Protein AF-A0A7S4PLW6-F1 (afdb_monomer_lite)

Organism: NCBI:txid180227

InterPro domains:
  IPR006615 Peptidase C19, ubiquitin-specific peptidase, DUSP domain [PS51283] (66-183)
  IPR029071 Ubiquitin-like domain superfamily [SSF54236] (251-305)
  IPR035927 DUSP-like superfamily [SSF143791] (90-172)

Sequence (313 aa):
NVNGTPLDGVACRHNRLAIHKDQRRLVPEDVWVHFQKTYGISTYFSHSDEICLKCKRDYDGERHKVNRKRQMRLSEKQRHKDNVYFIPRNKSTKTTFIMVGSGWLYRWRRYVDHPGASEPGMMDTDSLWCEHGALAHSPDPFHPIYKELRFSPDVGLIPEQDYLALMRQHGALKHKGVLKVTLKRHPDCHRFSTKQRYEYTLPAPICEGCMQIRQNQRHERLLNFENEPIYISRVKDYLASGMYYDAREVKYQCSNYCTIGELRLVILQYWGISPYSQQLHYRDSILPNDGDLTLRQCGIIANTRIEFQEVVG

Foldseek 3Di:
DPDDAPCVQQADPVRAGAPDPVSDDDDDPVVVVVSCVPVVDPDDDDPPGDHDPVNVCVVVVVVVVLVVLLVVLQVLCVPFVVQKDLADDDDQFWFKWWKFFVQLVVQSNCSSPDVPRDHSAATHPPVLADPVRAGLWDSHCVPVLCPVPPDGTRIMIGGPVSCVVVCVVRNHDAPP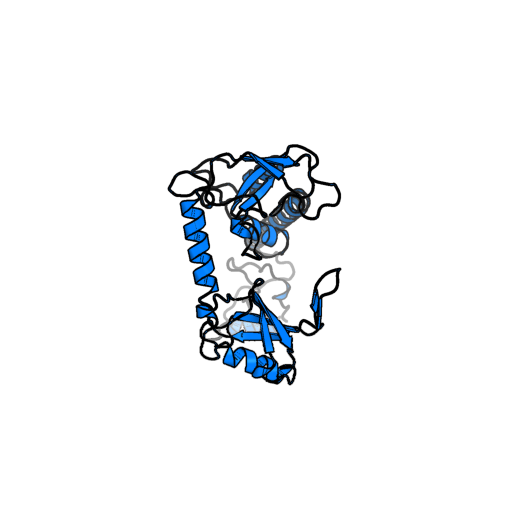HIWMKIWHFDPPQPPPDPDGDTDIDTPGHHDPVSSVVVSVVVLVVQLFFAWFWEKEWEFDDQDPVGTDTDPDIDTDTGGQQQWPLNVLVVCCVPPVAHLVQKFKDDPNDTFDSDRNDGNSNSSHGGPYYIYIYGHDD

Radius of gyration: 31.14 Å; chains: 1; bounding box: 81×54×78 Å

Structure (mmCIF, N/CA/C/O backbone):
data_AF-A0A7S4PLW6-F1
#
_entry.id   AF-A0A7S4PLW6-F1
#
loop_
_atom_site.group_PDB
_atom_site.id
_atom_site.type_symbol
_atom_site.label_atom_id
_atom_site.label_alt_id
_atom_site.label_comp_id
_atom_site.label_asym_id
_atom_site.label_entity_id
_atom_site.label_seq_id
_atom_site.pdbx_PDB_ins_code
_atom_site.Cartn_x
_atom_site.Cartn_y
_atom_site.Cartn_z
_atom_site.occupancy
_atom_site.B_iso_or_equiv
_atom_site.auth_seq_id
_atom_site.auth_comp_id
_atom_site.auth_asym_id
_atom_site.auth_atom_id
_atom_site.pdbx_PDB_model_num
ATOM 1 N N . ASN A 1 1 ? 35.897 -28.641 -13.438 1.00 31.05 1 ASN A N 1
ATOM 2 C CA . ASN A 1 1 ? 35.601 -27.929 -14.699 1.00 31.05 1 ASN A CA 1
ATOM 3 C C . ASN A 1 1 ? 35.873 -26.446 -14.539 1.00 31.05 1 ASN A C 1
ATOM 5 O O . ASN A 1 1 ? 34.956 -25.691 -14.253 1.00 31.05 1 ASN A O 1
ATOM 9 N N . VAL A 1 2 ? 37.135 -26.043 -14.677 1.00 42.50 2 VAL A N 1
ATOM 10 C CA . VAL A 1 2 ? 37.544 -24.632 -14.706 1.00 42.50 2 VAL A CA 1
ATOM 11 C C . VAL A 1 2 ? 38.351 -24.451 -15.986 1.00 42.50 2 VAL A C 1
ATOM 13 O O . VAL A 1 2 ? 39.571 -24.442 -15.956 1.00 42.50 2 VAL A O 1
ATOM 16 N N . ASN A 1 3 ? 37.664 -24.406 -17.125 1.00 47.88 3 ASN A N 1
ATOM 17 C CA . ASN A 1 3 ? 38.305 -24.133 -18.410 1.00 47.88 3 ASN A CA 1
ATOM 18 C C . ASN A 1 3 ? 37.855 -22.748 -18.857 1.00 47.88 3 ASN A C 1
ATOM 20 O O . ASN A 1 3 ? 36.973 -22.626 -19.703 1.00 47.88 3 ASN A O 1
ATOM 24 N N . GLY A 1 4 ? 38.412 -21.725 -18.211 1.00 63.94 4 GLY A N 1
ATOM 25 C CA . GLY A 1 4 ? 38.366 -20.371 -18.740 1.00 63.94 4 GLY A CA 1
ATOM 26 C C . GLY A 1 4 ? 39.581 -20.134 -19.633 1.00 63.94 4 GLY A C 1
ATOM 27 O O . GLY A 1 4 ? 40.679 -20.585 -19.300 1.00 63.94 4 GLY A O 1
ATOM 28 N N . THR A 1 5 ? 39.405 -19.478 -20.775 1.00 78.06 5 THR A N 1
ATOM 29 C CA . THR A 1 5 ? 40.531 -19.098 -21.640 1.00 78.06 5 THR A CA 1
ATOM 30 C C . THR A 1 5 ? 41.087 -17.730 -21.230 1.00 78.06 5 THR A C 1
ATOM 32 O O . THR A 1 5 ? 40.339 -16.896 -20.722 1.00 78.06 5 THR A O 1
ATOM 35 N N . PRO A 1 6 ? 42.368 -17.423 -21.504 1.00 77.12 6 PRO A N 1
ATOM 36 C CA . PRO A 1 6 ? 42.912 -16.065 -21.371 1.00 77.12 6 PRO A CA 1
ATOM 37 C C . PRO A 1 6 ? 42.140 -14.964 -22.123 1.00 77.12 6 PRO A C 1
ATOM 39 O O . PRO A 1 6 ? 42.349 -13.783 -21.856 1.00 77.12 6 PRO A O 1
ATOM 42 N N . LEU A 1 7 ? 41.263 -15.328 -23.070 1.00 81.00 7 LEU A N 1
ATOM 43 C CA . LEU A 1 7 ? 40.400 -14.391 -23.790 1.00 81.00 7 LEU A CA 1
ATOM 44 C C . LEU A 1 7 ? 39.033 -14.173 -23.128 1.00 81.00 7 LEU A C 1
ATOM 46 O O . LEU A 1 7 ? 38.276 -13.306 -23.580 1.00 81.00 7 LEU A O 1
ATOM 50 N N . ASP A 1 8 ? 38.711 -14.903 -22.063 1.00 81.50 8 ASP A N 1
ATOM 51 C CA . ASP A 1 8 ? 37.447 -14.762 -21.350 1.00 81.50 8 ASP A CA 1
ATOM 52 C C . ASP A 1 8 ? 37.367 -13.376 -20.699 1.00 81.50 8 ASP A C 1
ATOM 54 O O . ASP A 1 8 ? 38.247 -12.953 -19.954 1.00 81.50 8 ASP A O 1
ATOM 58 N N . GLY A 1 9 ? 36.319 -12.619 -21.032 1.00 78.38 9 GLY A N 1
ATOM 59 C CA . GLY A 1 9 ? 36.169 -11.217 -20.615 1.00 78.38 9 GLY A CA 1
ATOM 60 C C . GLY A 1 9 ? 36.978 -10.208 -21.448 1.00 78.38 9 GLY A C 1
ATOM 61 O O . GLY A 1 9 ? 36.680 -9.013 -21.414 1.00 78.38 9 GLY A O 1
ATOM 62 N N . VAL A 1 10 ? 37.937 -10.664 -22.265 1.00 87.56 10 VAL A N 1
ATOM 63 C CA . VAL A 1 10 ? 38.711 -9.819 -23.196 1.00 87.56 10 VAL A CA 1
ATOM 64 C C . VAL A 1 10 ? 38.046 -9.762 -24.571 1.00 87.56 10 VAL A C 1
ATOM 66 O O . VAL A 1 10 ? 37.883 -8.675 -25.131 1.00 87.56 10 VAL A O 1
ATOM 69 N N . ALA A 1 11 ? 37.617 -10.907 -25.104 1.00 88.88 11 ALA A N 1
ATOM 70 C CA . ALA A 1 11 ? 36.860 -11.004 -26.347 1.00 88.88 11 ALA A CA 1
ATOM 71 C C . ALA A 1 11 ? 35.356 -11.124 -26.065 1.00 88.88 11 ALA A C 1
ATOM 73 O O . ALA A 1 11 ? 34.918 -11.829 -25.158 1.00 88.88 11 ALA A O 1
ATOM 74 N N . CYS A 1 12 ? 34.530 -10.458 -26.869 1.00 89.19 12 CYS A N 1
ATOM 75 C CA . CYS A 1 12 ? 33.095 -10.732 -26.906 1.00 89.19 12 CYS A CA 1
ATOM 76 C C . CYS A 1 12 ? 32.787 -11.922 -27.831 1.00 89.19 12 CYS A C 1
ATOM 78 O O . CYS A 1 12 ? 33.604 -12.298 -28.668 1.00 89.19 12 CYS A O 1
ATOM 80 N N . ARG A 1 13 ? 31.543 -12.418 -27.793 1.00 89.12 13 ARG A N 1
ATOM 81 C CA . ARG A 1 13 ? 31.020 -13.479 -28.685 1.00 89.12 13 ARG A CA 1
ATOM 82 C C . ARG A 1 13 ? 31.144 -13.218 -30.197 1.00 89.12 13 ARG A C 1
ATOM 84 O O . ARG A 1 13 ? 30.834 -14.094 -30.991 1.00 89.12 13 ARG A O 1
ATOM 91 N N . HIS A 1 14 ? 31.519 -12.005 -30.606 1.00 89.12 14 HIS A N 1
ATOM 92 C CA . HIS A 1 14 ? 31.770 -11.643 -32.004 1.00 89.12 14 HIS A CA 1
ATOM 93 C C . HIS A 1 14 ? 33.266 -11.702 -32.373 1.00 89.12 14 HIS A C 1
ATOM 95 O O . HIS A 1 14 ? 33.640 -11.163 -33.411 1.00 89.12 14 HIS A O 1
ATOM 101 N N . ASN A 1 15 ? 34.122 -12.276 -31.513 1.00 87.62 15 ASN A N 1
ATOM 102 C CA . ASN A 1 15 ? 35.585 -12.326 -31.662 1.00 87.62 15 ASN A CA 1
ATOM 103 C C . ASN A 1 15 ? 36.228 -10.941 -31.837 1.00 87.62 15 ASN A C 1
ATOM 105 O O . ASN A 1 15 ? 37.193 -10.750 -32.569 1.00 87.62 15 ASN A O 1
ATOM 109 N N . ARG A 1 16 ? 35.653 -9.945 -31.164 1.00 90.12 16 ARG A N 1
ATOM 110 C CA . ARG A 1 16 ? 36.141 -8.563 -31.111 1.00 90.12 16 ARG A CA 1
ATOM 111 C C . ARG A 1 16 ? 36.374 -8.175 -29.662 1.00 90.12 16 ARG A C 1
ATOM 113 O O . ARG A 1 16 ? 35.761 -8.767 -28.772 1.00 90.12 16 ARG A O 1
ATOM 120 N N . LEU A 1 17 ? 37.177 -7.143 -29.443 1.00 91.12 17 LEU A N 1
ATOM 121 C CA . LEU A 1 17 ? 37.470 -6.622 -28.115 1.00 91.12 17 LEU A CA 1
ATOM 122 C C . LEU A 1 17 ? 36.164 -6.287 -27.366 1.00 91.12 17 LEU A C 1
ATOM 124 O O . LEU A 1 17 ? 35.277 -5.613 -27.906 1.00 91.12 17 LEU A O 1
ATOM 128 N N . ALA A 1 18 ? 36.012 -6.811 -26.148 1.00 90.19 18 ALA A N 1
ATOM 129 C CA . ALA A 1 18 ? 34.829 -6.628 -25.306 1.00 90.19 18 ALA A CA 1
ATOM 130 C C . ALA A 1 18 ? 34.619 -5.147 -24.939 1.00 90.19 18 ALA A C 1
ATOM 132 O O . ALA A 1 18 ? 35.445 -4.299 -25.252 1.00 90.19 18 ALA A O 1
ATOM 133 N N . ILE A 1 19 ? 33.508 -4.798 -24.280 1.00 89.12 19 ILE A N 1
ATOM 134 C CA . ILE A 1 19 ? 33.216 -3.406 -23.867 1.00 89.12 19 ILE A CA 1
ATOM 135 C C . ILE A 1 19 ? 33.785 -3.054 -22.483 1.00 89.12 19 ILE A C 1
ATOM 137 O O . ILE A 1 19 ? 34.131 -1.903 -22.236 1.00 89.12 19 ILE A O 1
ATOM 141 N N . HIS A 1 20 ? 33.973 -4.046 -21.611 1.00 85.44 20 HIS A N 1
ATOM 142 C CA . HIS A 1 20 ? 34.445 -3.876 -20.234 1.00 85.44 20 HIS A CA 1
ATOM 143 C C . HIS A 1 20 ? 35.970 -3.731 -20.219 1.00 85.44 20 HIS A C 1
ATOM 145 O O . HIS A 1 20 ? 36.688 -4.663 -20.571 1.00 85.44 20 HIS A O 1
ATOM 151 N N . LYS A 1 21 ? 36.485 -2.524 -19.950 1.00 83.62 21 LYS A N 1
ATOM 152 C CA . LYS A 1 21 ? 37.937 -2.238 -19.951 1.00 83.62 21 LYS A CA 1
ATOM 153 C C . LYS A 1 21 ? 38.616 -2.762 -18.682 1.00 83.62 21 LYS A C 1
ATOM 155 O O . LYS A 1 21 ? 39.768 -3.171 -18.718 1.00 83.62 21 LYS A O 1
ATOM 160 N N . ASP A 1 22 ? 37.875 -2.786 -17.585 1.00 82.44 22 ASP A N 1
ATOM 161 C CA . ASP A 1 22 ? 38.245 -3.277 -16.258 1.00 82.44 22 ASP A CA 1
ATOM 162 C C . ASP A 1 22 ? 38.564 -4.777 -16.217 1.00 82.44 22 ASP A C 1
ATOM 164 O O . ASP A 1 22 ? 39.321 -5.211 -15.350 1.00 82.44 22 ASP A O 1
ATOM 168 N N . GLN A 1 23 ? 38.070 -5.549 -17.186 1.00 81.44 23 GLN A N 1
ATOM 169 C CA . GLN A 1 23 ? 38.366 -6.978 -17.348 1.00 81.44 23 GLN A CA 1
ATOM 170 C C . GLN A 1 23 ? 39.595 -7.248 -18.229 1.00 81.44 23 GLN A C 1
ATOM 172 O O . GLN A 1 23 ? 39.991 -8.394 -18.403 1.00 81.44 23 GLN A O 1
ATOM 177 N N . ARG A 1 24 ? 40.226 -6.204 -18.782 1.00 85.44 24 ARG A N 1
ATOM 178 C CA . ARG A 1 24 ? 41.378 -6.338 -19.682 1.00 85.44 24 ARG A CA 1
ATOM 179 C C . ARG A 1 24 ? 42.665 -6.061 -18.926 1.00 85.44 24 ARG A C 1
ATOM 181 O O . ARG A 1 24 ? 42.745 -5.112 -18.140 1.00 85.44 24 ARG A O 1
ATOM 188 N N . ARG A 1 25 ? 43.684 -6.880 -19.159 1.00 84.50 25 ARG A N 1
ATOM 189 C CA . ARG A 1 25 ? 45.038 -6.671 -18.642 1.00 84.50 25 ARG A CA 1
ATOM 190 C C . ARG A 1 25 ? 46.010 -6.726 -19.807 1.00 84.50 25 ARG A C 1
ATOM 192 O O . ARG A 1 25 ? 45.845 -7.543 -20.706 1.00 84.50 25 ARG A O 1
ATOM 199 N N . LEU A 1 26 ? 46.987 -5.825 -19.789 1.00 86.50 26 LEU A N 1
ATOM 200 C CA . LEU A 1 26 ? 48.138 -5.942 -20.670 1.00 86.50 26 LEU A CA 1
ATOM 201 C C . LEU A 1 26 ? 49.010 -7.074 -20.143 1.00 86.50 26 LEU A C 1
ATOM 203 O O . LEU A 1 26 ? 49.197 -7.206 -18.933 1.00 86.50 26 LEU A O 1
ATOM 207 N N . VAL A 1 27 ? 49.504 -7.886 -21.062 1.00 86.50 27 VAL A N 1
ATOM 208 C CA . VAL A 1 27 ? 50.327 -9.049 -20.767 1.00 86.50 27 VAL A CA 1
ATOM 209 C C . VAL A 1 27 ? 51.615 -8.904 -21.580 1.00 86.50 27 VAL A C 1
ATOM 211 O O . VAL A 1 27 ? 51.526 -8.536 -22.753 1.00 86.50 27 VAL A O 1
ATOM 214 N N . PRO A 1 28 ? 52.795 -9.131 -20.979 1.00 89.38 28 PRO A N 1
ATOM 215 C CA . PRO A 1 28 ? 54.059 -9.180 -21.708 1.00 89.38 28 PRO A CA 1
ATOM 216 C C . PRO A 1 28 ? 54.044 -10.199 -22.862 1.00 89.38 28 PRO A C 1
ATOM 218 O O . PRO A 1 28 ? 53.310 -11.188 -22.823 1.00 89.38 28 PRO A O 1
ATOM 221 N N . GLU A 1 29 ? 54.842 -9.960 -23.901 1.00 88.12 29 GLU A N 1
ATOM 222 C CA . GLU A 1 29 ? 54.838 -10.770 -25.129 1.00 88.12 29 GLU A CA 1
ATOM 223 C C . GLU A 1 29 ? 55.241 -12.233 -24.888 1.00 88.12 29 GLU A C 1
ATOM 225 O O . GLU A 1 29 ? 54.604 -13.149 -25.401 1.00 88.12 29 GLU A O 1
ATOM 230 N N . ASP A 1 30 ? 56.247 -12.467 -24.049 1.00 91.50 30 ASP A N 1
ATOM 231 C CA . ASP A 1 30 ? 56.695 -13.795 -23.625 1.00 91.50 30 ASP A CA 1
ATOM 232 C C . ASP A 1 30 ? 55.576 -14.591 -22.932 1.00 91.50 30 ASP A C 1
ATOM 234 O O . ASP A 1 30 ? 55.364 -15.776 -23.217 1.00 91.50 30 ASP A O 1
ATOM 238 N N . VAL A 1 31 ? 54.794 -13.920 -22.084 1.00 89.12 31 VAL A N 1
ATOM 239 C CA . VAL A 1 31 ? 53.621 -14.504 -21.422 1.00 89.12 31 VAL A CA 1
ATOM 240 C C . VAL A 1 31 ? 52.496 -14.772 -22.431 1.00 89.12 31 VAL A C 1
ATOM 242 O O . VAL A 1 31 ? 51.828 -15.806 -22.352 1.00 89.12 31 VAL A O 1
ATOM 245 N N . TRP A 1 32 ? 52.305 -13.899 -23.423 1.00 88.25 32 TRP A N 1
ATOM 246 C CA . TRP A 1 32 ? 51.325 -14.120 -24.489 1.00 88.25 32 TRP A CA 1
ATOM 247 C C . TRP A 1 32 ? 51.675 -15.338 -25.355 1.00 88.25 32 TRP A C 1
ATOM 249 O O . TRP A 1 32 ? 50.817 -16.194 -25.575 1.00 88.25 32 TRP A O 1
ATOM 259 N N . VAL A 1 33 ? 52.940 -15.490 -25.764 1.00 89.50 33 VAL A N 1
ATOM 260 C CA . VAL A 1 33 ? 53.421 -16.666 -26.515 1.00 89.50 33 VAL A CA 1
ATOM 261 C C . VAL A 1 33 ? 53.177 -17.960 -25.732 1.00 89.50 33 VAL A C 1
ATOM 263 O O . VAL A 1 33 ? 52.806 -18.982 -26.318 1.00 89.50 33 VAL A O 1
ATOM 266 N N . HIS A 1 34 ? 53.340 -17.931 -24.406 1.00 89.69 34 HIS A N 1
ATOM 267 C CA . HIS A 1 34 ? 52.987 -19.064 -23.555 1.00 89.69 34 HIS A CA 1
ATOM 268 C C . HIS A 1 34 ? 51.482 -19.383 -23.622 1.00 89.69 34 HIS A C 1
ATOM 270 O O . HIS A 1 34 ? 51.115 -20.539 -23.827 1.00 89.69 34 HIS A O 1
ATOM 276 N N . PHE A 1 35 ? 50.598 -18.381 -23.536 1.00 88.06 35 PHE A N 1
ATOM 277 C CA . PHE A 1 35 ? 49.149 -18.593 -23.659 1.00 88.06 35 PHE A CA 1
ATOM 278 C C . PHE A 1 35 ? 48.729 -19.163 -25.014 1.00 88.06 35 PHE A C 1
ATOM 280 O O . PHE A 1 35 ? 47.875 -20.050 -25.058 1.00 88.06 35 PHE A O 1
ATOM 287 N N . GLN A 1 36 ? 49.343 -18.714 -26.109 1.00 87.75 36 GLN A N 1
ATOM 288 C CA . GLN A 1 36 ? 49.051 -19.246 -27.442 1.00 87.75 36 GLN A CA 1
ATOM 289 C C . GLN A 1 36 ? 49.372 -20.743 -27.537 1.00 87.75 36 GLN A C 1
ATOM 291 O O . GLN A 1 36 ? 48.563 -21.508 -28.060 1.00 87.75 36 GLN A O 1
ATOM 296 N N . LYS A 1 37 ? 50.513 -21.175 -26.982 1.00 88.88 37 LYS A N 1
ATOM 297 C CA . LYS A 1 37 ? 50.931 -22.588 -26.966 1.00 88.88 37 LYS A CA 1
ATOM 298 C C . LYS A 1 37 ? 50.061 -23.449 -26.050 1.00 88.88 37 LYS A C 1
ATOM 300 O O . LYS A 1 37 ? 49.699 -24.557 -26.429 1.00 88.88 37 LYS A O 1
ATOM 305 N N . THR A 1 38 ? 49.721 -22.941 -24.867 1.00 89.31 38 THR A N 1
ATOM 306 C CA . THR A 1 38 ? 48.990 -23.697 -23.837 1.00 89.31 38 THR A CA 1
ATOM 307 C C . THR A 1 38 ? 47.494 -23.820 -24.144 1.00 89.31 38 THR A C 1
ATOM 309 O O . THR A 1 38 ? 46.906 -24.868 -23.894 1.00 89.31 38 THR A O 1
ATOM 312 N N . TYR A 1 39 ? 46.873 -22.773 -24.699 1.00 86.06 39 TYR A N 1
ATOM 313 C CA . TYR A 1 39 ? 45.420 -22.706 -24.916 1.00 86.06 39 TYR A CA 1
ATOM 314 C C . TYR A 1 39 ? 45.007 -22.724 -26.397 1.00 86.06 39 TYR A C 1
ATOM 316 O O . TYR A 1 39 ? 43.818 -22.636 -26.694 1.00 86.06 39 TYR A O 1
ATOM 324 N N . GLY A 1 40 ? 45.959 -22.812 -27.335 1.00 84.75 40 GLY A N 1
ATOM 325 C CA . GLY A 1 40 ? 45.672 -22.842 -28.775 1.00 84.75 40 GLY A CA 1
ATOM 326 C C . GLY A 1 40 ? 45.048 -21.548 -29.312 1.00 84.75 40 GLY A C 1
ATOM 327 O O . GLY A 1 40 ? 44.244 -21.583 -30.242 1.00 84.75 40 GLY A O 1
ATOM 328 N N . ILE A 1 41 ? 45.370 -20.400 -28.708 1.00 81.44 41 ILE A N 1
ATOM 329 C CA . ILE A 1 41 ? 44.767 -19.104 -29.045 1.00 81.44 41 ILE A CA 1
ATOM 330 C C . ILE A 1 41 ? 45.530 -18.439 -30.196 1.00 81.44 41 ILE A C 1
ATOM 332 O O . ILE A 1 41 ? 46.720 -18.157 -30.083 1.00 81.44 41 ILE A O 1
ATOM 336 N N . SER A 1 42 ? 44.831 -18.104 -31.281 1.00 77.31 42 SER A N 1
ATOM 337 C CA . SER A 1 42 ? 45.392 -17.343 -32.411 1.00 77.31 42 SER A CA 1
ATOM 338 C C . SER A 1 42 ? 45.060 -15.846 -32.375 1.00 77.31 42 SER A C 1
ATOM 340 O O . SER A 1 42 ? 45.693 -15.053 -33.065 1.00 77.31 42 SER A O 1
ATOM 342 N N . THR A 1 43 ? 44.054 -15.451 -31.595 1.00 81.62 43 THR A N 1
ATOM 343 C CA . THR A 1 43 ? 43.525 -14.081 -31.573 1.00 81.62 43 THR A CA 1
ATOM 344 C C . THR A 1 43 ? 44.227 -13.253 -30.511 1.00 81.62 43 THR A C 1
ATOM 346 O O . THR A 1 43 ? 44.119 -13.571 -29.331 1.00 81.62 43 THR A O 1
ATOM 349 N N . TYR A 1 44 ? 44.877 -12.164 -30.913 1.00 84.50 44 TYR A N 1
ATOM 350 C CA . TYR A 1 44 ? 45.432 -11.155 -30.012 1.00 84.50 44 TYR A CA 1
ATOM 351 C C . TYR A 1 44 ? 44.750 -9.809 -30.250 1.00 84.50 44 TYR A C 1
ATOM 353 O O . TYR A 1 44 ? 44.192 -9.578 -31.324 1.00 84.50 44 TYR A O 1
ATOM 361 N N . PHE A 1 45 ? 44.790 -8.935 -29.244 1.00 86.25 45 PHE A N 1
ATOM 362 C CA . PHE A 1 45 ? 44.290 -7.571 -29.371 1.00 86.25 45 PHE A CA 1
ATOM 363 C C . PHE A 1 45 ? 45.392 -6.563 -29.067 1.00 86.25 45 PHE A C 1
ATOM 365 O O . PHE A 1 45 ? 46.060 -6.654 -28.036 1.00 86.25 45 PHE A O 1
ATOM 372 N N . SER A 1 46 ? 45.566 -5.594 -29.956 1.00 83.19 46 SER A N 1
ATOM 373 C CA . SER A 1 46 ? 46.464 -4.462 -29.752 1.00 83.19 46 SER A CA 1
ATOM 374 C C . SER A 1 46 ? 45.810 -3.387 -28.875 1.00 83.19 46 SER A C 1
ATOM 376 O O . SER A 1 46 ? 44.588 -3.333 -28.725 1.00 83.19 46 SER A O 1
ATOM 378 N N . HIS A 1 47 ? 46.610 -2.468 -28.324 1.00 76.00 47 HIS A N 1
ATOM 379 C CA . HIS A 1 47 ? 46.071 -1.297 -27.619 1.00 76.00 47 HIS A CA 1
ATOM 380 C C . HIS A 1 47 ? 45.223 -0.393 -28.537 1.00 76.00 47 HIS A C 1
ATOM 382 O O . HIS A 1 47 ? 44.321 0.297 -28.062 1.00 76.00 47 HIS A O 1
ATOM 388 N N . SER A 1 48 ? 45.508 -0.383 -29.842 1.00 81.62 48 SER A N 1
ATOM 389 C CA . SER A 1 48 ? 44.773 0.399 -30.842 1.00 81.62 48 SER A CA 1
ATOM 390 C C . SER A 1 48 ? 43.481 -0.266 -31.319 1.00 81.62 48 SER A C 1
ATOM 392 O O . SER A 1 48 ? 42.722 0.365 -32.052 1.00 81.62 48 SER A O 1
ATOM 394 N N . ASP A 1 49 ? 43.211 -1.511 -30.923 1.00 87.19 49 ASP A N 1
ATOM 395 C CA . ASP A 1 49 ? 42.028 -2.216 -31.400 1.00 87.19 49 ASP A CA 1
ATOM 396 C C . ASP A 1 49 ? 40.749 -1.606 -30.834 1.00 87.19 49 ASP A C 1
ATOM 398 O O . ASP A 1 49 ? 40.581 -1.398 -29.627 1.00 87.19 49 ASP A O 1
ATOM 402 N N . GLU A 1 50 ? 39.796 -1.359 -31.725 1.00 89.50 50 GLU A N 1
ATOM 403 C CA . GLU A 1 50 ? 38.505 -0.826 -31.333 1.00 89.50 50 GLU A CA 1
ATOM 404 C C . GLU A 1 50 ? 37.646 -1.879 -30.625 1.00 89.50 50 GLU A C 1
ATOM 406 O O . GLU A 1 50 ? 37.623 -3.069 -30.958 1.00 89.50 50 GLU A O 1
ATOM 411 N N . ILE A 1 51 ? 36.858 -1.410 -29.655 1.00 92.38 51 ILE A N 1
ATOM 412 C CA . ILE A 1 51 ? 35.815 -2.224 -29.031 1.00 92.38 51 ILE A CA 1
ATOM 413 C C . ILE A 1 51 ? 34.762 -2.635 -30.061 1.00 92.38 51 ILE A C 1
ATOM 415 O O . ILE A 1 51 ? 34.447 -1.901 -30.996 1.00 92.38 51 ILE A O 1
ATOM 419 N N . CYS A 1 52 ? 34.154 -3.800 -29.855 1.00 93.44 52 CYS A N 1
ATOM 420 C CA . CYS A 1 52 ? 33.107 -4.304 -30.733 1.00 93.44 52 CYS A CA 1
ATOM 421 C C . CYS A 1 52 ? 31.964 -3.285 -30.905 1.00 93.44 52 CYS A C 1
ATOM 423 O O . CYS A 1 52 ? 31.174 -3.068 -29.984 1.00 93.44 52 CYS A O 1
ATOM 425 N N . LEU A 1 53 ? 31.812 -2.723 -32.110 1.00 93.88 53 LEU A N 1
ATOM 426 C CA . LEU A 1 53 ? 30.775 -1.727 -32.411 1.00 93.88 53 LEU A CA 1
ATOM 427 C C . LEU A 1 53 ? 29.350 -2.254 -32.189 1.00 93.88 53 LEU A C 1
ATOM 429 O O . LEU A 1 53 ? 28.463 -1.495 -31.805 1.00 93.88 53 LEU A O 1
ATOM 433 N N . LYS A 1 54 ? 29.110 -3.555 -32.404 1.00 93.12 54 LYS A N 1
ATOM 434 C CA . LYS A 1 54 ? 27.801 -4.172 -32.143 1.00 93.12 54 LYS A CA 1
ATOM 435 C C . LYS A 1 54 ? 27.492 -4.197 -30.645 1.00 93.12 54 LYS A C 1
ATOM 437 O O . LYS A 1 54 ? 26.475 -3.653 -30.239 1.00 93.12 54 LYS A O 1
ATOM 442 N N . CYS A 1 55 ? 28.408 -4.718 -29.827 1.00 92.12 55 CYS A N 1
ATOM 443 C CA . CYS A 1 55 ? 28.244 -4.722 -28.371 1.00 92.12 55 CYS A CA 1
ATOM 444 C C . CYS A 1 55 ? 28.175 -3.306 -27.787 1.00 92.12 55 CYS A C 1
ATOM 446 O O . CYS A 1 55 ? 27.406 -3.076 -26.861 1.00 92.12 55 CYS A O 1
ATOM 448 N N . LYS A 1 56 ? 28.939 -2.356 -28.341 1.00 93.31 56 LYS A N 1
ATOM 449 C CA . LYS A 1 56 ? 28.876 -0.943 -27.958 1.00 93.31 56 LYS A CA 1
ATOM 450 C C . LYS A 1 56 ? 27.485 -0.360 -28.219 1.00 93.31 56 LYS A C 1
ATOM 452 O O . LYS A 1 56 ? 26.893 0.197 -27.306 1.00 93.31 56 LYS A O 1
ATOM 457 N N . ARG A 1 57 ? 26.936 -0.544 -29.427 1.00 93.31 57 ARG A N 1
ATOM 458 C CA . ARG A 1 57 ? 25.579 -0.082 -29.769 1.00 93.31 57 ARG A CA 1
ATOM 459 C C . ARG A 1 57 ? 24.507 -0.714 -28.885 1.00 93.31 57 ARG A C 1
ATOM 461 O O . ARG A 1 57 ? 23.618 0.001 -28.437 1.00 93.31 57 ARG A O 1
ATOM 468 N N . ASP A 1 58 ? 24.603 -2.014 -28.615 1.00 91.62 58 ASP A N 1
ATOM 469 C CA . ASP A 1 58 ? 23.654 -2.714 -27.742 1.00 91.62 58 ASP A CA 1
ATOM 470 C C . ASP A 1 58 ? 23.715 -2.158 -26.306 1.00 91.62 58 ASP A C 1
ATOM 472 O O . ASP A 1 58 ? 22.684 -1.831 -25.715 1.00 91.62 58 ASP A O 1
ATOM 476 N N . TYR A 1 59 ? 24.927 -1.980 -25.770 1.00 90.94 59 TYR A N 1
ATOM 477 C CA . TYR A 1 59 ? 25.161 -1.411 -24.442 1.00 90.94 59 TYR A CA 1
ATOM 478 C C . TYR A 1 59 ? 24.668 0.033 -24.330 1.00 90.94 59 TYR A C 1
ATOM 480 O O . TYR A 1 59 ? 23.947 0.371 -23.390 1.00 90.94 59 TYR A O 1
ATOM 488 N N . ASP A 1 60 ? 25.014 0.881 -25.299 1.00 91.75 60 ASP A N 1
ATOM 489 C CA . ASP A 1 60 ? 24.560 2.268 -25.346 1.00 91.75 60 ASP A CA 1
ATOM 490 C C . ASP A 1 60 ? 23.033 2.322 -25.488 1.00 91.75 60 ASP A C 1
ATOM 492 O O . ASP A 1 60 ? 22.376 3.082 -24.778 1.00 91.75 60 ASP A O 1
ATOM 496 N N . GLY A 1 61 ? 22.442 1.464 -26.324 1.00 91.00 61 GLY A N 1
ATOM 497 C CA . GLY A 1 61 ? 20.995 1.332 -26.483 1.00 91.00 61 GLY A CA 1
ATOM 498 C C . GLY A 1 61 ? 20.280 0.987 -25.174 1.00 91.00 61 GLY A C 1
ATOM 499 O O . GLY A 1 61 ? 19.301 1.650 -24.816 1.00 91.00 61 GLY A O 1
ATOM 500 N N . GLU A 1 62 ? 20.778 0.007 -24.418 1.00 90.06 62 GLU A N 1
ATOM 501 C CA . GLU A 1 62 ? 20.239 -0.320 -23.092 1.00 90.06 62 GLU A CA 1
ATOM 502 C C . GLU A 1 62 ? 20.456 0.809 -22.083 1.00 90.06 62 GLU A C 1
ATOM 504 O O . GLU A 1 62 ? 19.523 1.214 -21.384 1.00 90.06 62 GLU A O 1
ATOM 509 N N . ARG A 1 63 ? 21.644 1.418 -22.062 1.00 89.50 63 ARG A N 1
ATOM 510 C CA . ARG A 1 63 ? 21.934 2.572 -21.204 1.00 89.50 63 ARG A CA 1
ATOM 511 C C . ARG A 1 63 ? 20.993 3.744 -21.493 1.00 89.50 63 ARG A C 1
ATOM 513 O O . ARG A 1 63 ? 20.491 4.376 -20.560 1.00 89.50 63 ARG A O 1
ATOM 520 N N . HIS A 1 64 ? 20.700 4.019 -22.762 1.00 90.12 64 HIS A N 1
ATOM 521 C CA . HIS A 1 64 ? 19.736 5.036 -23.175 1.00 90.12 64 HIS A CA 1
ATOM 522 C C . HIS A 1 64 ? 18.315 4.696 -22.716 1.00 90.12 64 HIS A C 1
ATOM 524 O O . HIS A 1 64 ? 17.622 5.579 -22.207 1.00 90.12 64 HIS A O 1
ATOM 530 N N . LYS A 1 65 ? 17.877 3.434 -22.824 1.00 87.56 65 LYS A N 1
ATOM 531 C CA . LYS A 1 65 ? 16.573 2.996 -22.294 1.00 87.56 65 LYS A CA 1
ATOM 532 C C . LYS A 1 65 ? 16.491 3.187 -20.778 1.00 87.56 65 LYS A C 1
ATOM 534 O O . LYS A 1 65 ? 15.507 3.751 -20.298 1.00 87.56 65 LYS A O 1
ATOM 539 N N . VAL A 1 66 ? 17.520 2.780 -20.032 1.00 87.06 66 VAL A N 1
ATOM 540 C CA . VAL A 1 66 ? 17.592 2.938 -18.568 1.00 87.06 66 VAL A CA 1
ATOM 541 C C . VAL A 1 66 ? 17.544 4.414 -18.170 1.00 87.06 66 VAL A C 1
ATOM 543 O O . VAL A 1 66 ? 16.752 4.795 -17.304 1.00 87.06 66 VAL A O 1
ATOM 546 N N . ASN A 1 67 ? 18.326 5.264 -18.839 1.00 87.75 67 ASN A N 1
ATOM 547 C CA . ASN A 1 67 ? 18.330 6.706 -18.595 1.00 87.75 67 ASN A CA 1
ATOM 548 C C . ASN A 1 67 ? 16.977 7.348 -18.918 1.00 87.75 67 ASN A C 1
ATOM 550 O O . ASN A 1 67 ? 16.471 8.129 -18.113 1.00 87.75 67 ASN A O 1
ATOM 554 N N . ARG A 1 68 ? 16.349 6.977 -20.040 1.00 87.94 68 ARG A N 1
ATOM 555 C CA . ARG A 1 68 ? 15.010 7.458 -20.407 1.00 87.94 68 ARG A CA 1
ATOM 556 C C . ARG A 1 68 ? 13.974 7.061 -19.355 1.00 87.94 68 ARG A C 1
ATOM 558 O O . ARG A 1 68 ? 13.221 7.913 -18.896 1.00 87.94 68 ARG A O 1
ATOM 565 N N . LYS A 1 69 ? 13.972 5.800 -18.903 1.00 85.50 69 LYS A N 1
ATOM 566 C CA . LYS A 1 69 ? 13.094 5.338 -17.810 1.00 85.50 69 LYS A CA 1
ATOM 567 C C . LYS A 1 69 ? 13.329 6.121 -16.519 1.00 85.50 69 LYS A C 1
ATOM 569 O O . LYS A 1 69 ? 12.374 6.505 -15.853 1.00 85.50 69 LYS A O 1
ATOM 574 N N . ARG A 1 70 ? 14.588 6.401 -16.174 1.00 87.19 70 ARG A N 1
ATOM 575 C CA . ARG A 1 70 ? 14.933 7.224 -15.007 1.00 87.19 70 ARG A CA 1
ATOM 576 C C . ARG A 1 70 ? 14.379 8.646 -15.128 1.00 87.19 70 ARG A C 1
ATOM 578 O O . ARG A 1 70 ? 13.799 9.137 -14.166 1.00 87.19 70 ARG A O 1
ATOM 585 N N . GLN A 1 71 ? 14.535 9.290 -16.283 1.00 88.38 71 GLN A N 1
ATOM 586 C CA . GLN A 1 71 ? 14.002 10.635 -16.523 1.00 88.38 71 GLN A CA 1
ATOM 587 C C . GLN A 1 71 ? 12.472 10.664 -16.445 1.00 88.38 71 GLN A C 1
ATOM 589 O O . GLN A 1 71 ? 11.921 11.542 -15.784 1.00 88.38 71 GLN A O 1
ATOM 594 N N . MET A 1 72 ? 11.790 9.676 -17.036 1.00 86.62 72 MET A N 1
ATOM 595 C CA . MET A 1 72 ? 10.330 9.551 -16.950 1.00 86.62 72 MET A CA 1
ATOM 596 C C . MET A 1 72 ? 9.859 9.428 -15.496 1.00 86.62 72 MET A C 1
ATOM 598 O O . MET A 1 72 ? 9.002 10.201 -15.076 1.00 86.62 72 MET A O 1
ATOM 602 N N . ARG A 1 73 ? 10.493 8.563 -14.689 1.00 87.75 73 ARG A N 1
ATOM 603 C CA . ARG A 1 73 ? 10.189 8.438 -13.251 1.00 87.75 73 ARG A CA 1
ATOM 604 C C . ARG A 1 73 ? 10.323 9.748 -12.489 1.00 87.75 73 ARG A C 1
ATOM 606 O O . ARG A 1 73 ? 9.453 10.085 -11.692 1.00 87.75 73 ARG A O 1
ATOM 613 N N . LEU A 1 74 ? 11.421 10.471 -12.707 1.00 87.62 74 LEU A N 1
ATOM 614 C CA . LEU A 1 74 ? 11.668 11.745 -12.031 1.00 87.62 74 LEU A CA 1
ATOM 615 C C . LEU A 1 74 ? 10.632 12.799 -12.435 1.00 87.62 74 LEU A C 1
ATOM 617 O O . LEU A 1 74 ? 10.131 13.521 -11.578 1.00 87.62 74 LEU A O 1
ATOM 621 N N . SER A 1 75 ? 10.269 12.843 -13.718 1.00 88.38 75 SER A N 1
ATOM 622 C CA . SER A 1 75 ? 9.216 13.725 -14.222 1.00 88.38 75 SER A CA 1
ATOM 623 C C . SER A 1 75 ? 7.852 13.398 -13.603 1.00 88.38 75 SER A C 1
ATOM 625 O O . SER A 1 75 ? 7.166 14.302 -13.127 1.00 88.38 75 SER A O 1
ATOM 627 N N . GLU A 1 76 ? 7.481 12.116 -13.529 1.00 89.38 76 GLU A N 1
ATOM 628 C CA . GLU A 1 76 ? 6.241 11.669 -12.880 1.00 89.38 76 GLU A CA 1
ATOM 629 C C . GLU A 1 76 ? 6.212 12.016 -11.391 1.00 89.38 76 GLU A C 1
ATOM 631 O O . GLU A 1 76 ? 5.216 12.557 -10.904 1.00 89.38 76 GLU A O 1
ATOM 636 N N . LYS A 1 77 ? 7.317 11.761 -10.680 1.00 87.75 77 LYS A N 1
ATOM 637 C CA . LYS A 1 77 ? 7.470 12.118 -9.267 1.00 87.75 77 LYS A CA 1
ATOM 638 C C . LYS A 1 77 ? 7.229 13.607 -9.048 1.00 87.75 77 LYS A C 1
ATOM 640 O O . LYS A 1 77 ? 6.436 13.966 -8.186 1.00 87.75 77 LYS A O 1
ATOM 645 N N . GLN A 1 78 ? 7.887 14.450 -9.841 1.00 86.94 78 GLN A N 1
ATOM 646 C CA . GLN A 1 78 ? 7.813 15.899 -9.694 1.00 86.94 78 GLN A CA 1
ATOM 647 C C . GLN A 1 78 ? 6.423 16.452 -10.024 1.00 86.94 78 GLN A C 1
ATOM 649 O O . GLN A 1 78 ? 5.981 17.411 -9.401 1.00 86.94 78 GLN A O 1
ATOM 654 N N . ARG A 1 79 ? 5.736 15.870 -11.014 1.00 85.38 79 ARG A N 1
ATOM 655 C CA . ARG A 1 79 ? 4.473 16.415 -11.527 1.00 85.38 79 ARG A CA 1
ATOM 656 C C . ARG A 1 79 ? 3.238 15.902 -10.790 1.00 85.38 79 ARG A C 1
ATOM 658 O O . ARG A 1 79 ? 2.277 16.648 -10.642 1.00 85.38 79 ARG A O 1
ATOM 665 N N . HIS A 1 80 ? 3.239 14.639 -10.365 1.00 86.31 80 HIS A N 1
ATOM 666 C CA . HIS A 1 80 ? 2.011 13.958 -9.941 1.00 86.31 80 HIS A CA 1
ATOM 667 C C . HIS A 1 80 ? 2.008 13.514 -8.480 1.00 86.31 80 HIS A C 1
ATOM 669 O O . HIS A 1 80 ? 0.932 13.334 -7.914 1.00 86.31 80 HIS A O 1
ATOM 675 N N . LYS A 1 81 ? 3.171 13.311 -7.845 1.00 81.19 81 LYS A N 1
ATOM 676 C CA . LYS A 1 81 ? 3.239 12.650 -6.528 1.00 81.19 81 LYS A CA 1
ATOM 677 C C . LYS A 1 81 ? 2.416 13.366 -5.456 1.00 81.19 81 LYS A C 1
ATOM 679 O O . LYS A 1 81 ? 1.709 12.703 -4.698 1.00 81.19 81 LYS A O 1
ATOM 684 N N . ASP A 1 82 ? 2.462 14.693 -5.439 1.00 80.69 82 ASP A N 1
ATOM 685 C CA . ASP A 1 82 ? 1.750 15.513 -4.452 1.00 80.69 82 ASP A CA 1
ATOM 686 C C . ASP A 1 82 ? 0.249 15.648 -4.740 1.00 80.69 82 ASP A C 1
ATOM 688 O O . ASP A 1 82 ? -0.519 16.069 -3.872 1.00 80.69 82 ASP A O 1
ATOM 692 N N . ASN A 1 83 ? -0.170 15.248 -5.943 1.00 77.94 83 ASN A N 1
ATOM 693 C CA . ASN A 1 83 ? -1.543 15.316 -6.426 1.00 77.94 83 ASN A CA 1
ATOM 694 C C . ASN A 1 83 ? -2.279 13.978 -6.337 1.00 77.94 83 ASN A C 1
ATOM 696 O O . ASN A 1 83 ? -3.489 13.942 -6.515 1.00 77.94 83 ASN A O 1
ATOM 700 N N . VAL A 1 84 ? -1.587 12.876 -6.059 1.00 78.81 84 VAL A N 1
ATOM 701 C CA . VAL A 1 84 ? -2.190 11.545 -5.941 1.00 78.81 84 VAL A CA 1
ATOM 702 C C . VAL A 1 84 ? -2.483 11.250 -4.473 1.00 78.81 84 VAL A C 1
ATOM 704 O O . VAL A 1 84 ? -1.567 11.226 -3.649 1.00 78.81 84 VAL A O 1
ATOM 707 N N . TYR A 1 85 ? -3.745 10.989 -4.130 1.00 73.69 85 TYR A N 1
ATOM 708 C CA . TYR A 1 85 ? -4.204 10.940 -2.742 1.00 73.69 85 TYR A CA 1
ATOM 709 C C . TYR A 1 85 ? -4.847 9.603 -2.377 1.00 73.69 85 TYR A C 1
ATOM 711 O O . TYR A 1 85 ? -5.637 9.059 -3.133 1.00 73.69 85 TYR A O 1
ATOM 719 N N . PHE A 1 86 ? -4.574 9.118 -1.168 1.00 68.06 86 PHE A N 1
ATOM 720 C CA . PHE A 1 86 ? -5.461 8.164 -0.486 1.00 68.06 86 PHE A CA 1
ATOM 721 C C . PHE A 1 86 ? -6.511 8.896 0.360 1.00 68.06 86 PHE A C 1
ATOM 723 O O . PHE A 1 86 ? -7.592 8.382 0.600 1.00 68.06 86 PHE A O 1
ATOM 730 N N . ILE A 1 87 ? -6.192 10.121 0.794 1.00 68.31 87 ILE A N 1
ATOM 731 C CA . ILE A 1 87 ? -7.068 11.007 1.562 1.00 68.31 87 ILE A CA 1
ATOM 732 C C . ILE A 1 87 ? -6.994 12.398 0.918 1.00 68.31 87 ILE A C 1
ATOM 734 O O . ILE A 1 87 ? -5.888 12.948 0.816 1.00 68.31 87 ILE A O 1
ATOM 738 N N . PRO A 1 88 ? -8.121 12.977 0.474 1.00 67.06 88 PRO A N 1
ATOM 739 C CA . PRO A 1 88 ? -8.150 14.321 -0.095 1.00 67.06 88 PRO A CA 1
ATOM 740 C C . PRO A 1 88 ? -7.627 15.364 0.903 1.00 67.06 88 PRO A C 1
ATOM 742 O O . PRO A 1 88 ? -8.063 15.405 2.052 1.00 67.06 88 PRO A O 1
ATOM 745 N N . ARG A 1 89 ? -6.706 16.235 0.474 1.00 65.94 89 ARG A N 1
ATOM 746 C CA . ARG A 1 89 ? -6.214 17.360 1.290 1.00 65.94 89 ARG A CA 1
ATOM 747 C C . ARG A 1 89 ? -6.989 18.634 0.972 1.00 65.94 89 ARG A C 1
ATOM 749 O O . ARG A 1 89 ? -7.043 18.992 -0.197 1.00 65.94 89 ARG A O 1
ATOM 756 N N . ASN A 1 90 ? -7.524 19.293 2.008 1.00 57.59 90 ASN A N 1
ATOM 757 C CA . ASN A 1 90 ? -8.220 20.596 2.042 1.00 57.59 90 ASN A CA 1
ATOM 758 C C . ASN A 1 90 ? -8.341 21.326 0.688 1.00 57.59 90 ASN A C 1
ATOM 760 O O . ASN A 1 90 ? -7.666 22.329 0.451 1.00 57.59 90 ASN A O 1
ATOM 764 N N . LYS A 1 91 ? -9.210 20.829 -0.203 1.00 60.78 91 LYS A N 1
ATOM 765 C CA . LYS A 1 91 ? -9.549 21.541 -1.440 1.00 60.78 91 LYS A CA 1
ATOM 766 C C . LYS A 1 91 ? -10.766 22.411 -1.157 1.00 60.78 91 LYS A C 1
ATOM 768 O O . LYS A 1 91 ? -11.827 21.914 -0.788 1.00 60.78 91 LYS A O 1
ATOM 773 N N . SER A 1 92 ? -10.593 23.724 -1.279 1.00 57.06 92 SER A N 1
ATOM 774 C CA . SER A 1 92 ? -11.643 24.725 -1.056 1.00 57.06 92 SER A CA 1
ATOM 775 C C . SER A 1 92 ? -12.748 24.687 -2.119 1.00 57.06 92 SER A C 1
ATOM 777 O O . SER A 1 92 ? -13.797 25.292 -1.917 1.00 57.06 92 SER A O 1
ATOM 779 N N . THR A 1 93 ? -12.538 23.971 -3.228 1.00 68.12 93 THR A N 1
ATOM 780 C CA . THR A 1 93 ? -13.418 23.955 -4.401 1.00 68.12 93 THR A CA 1
ATOM 781 C C . THR A 1 93 ? -13.867 22.544 -4.788 1.00 68.12 93 THR A C 1
ATOM 783 O O . THR A 1 93 ? -13.187 21.547 -4.523 1.00 68.12 93 THR A O 1
ATOM 786 N N . LYS A 1 94 ? -15.031 22.470 -5.456 1.00 82.88 94 LYS A N 1
ATOM 787 C CA . LYS A 1 94 ? -15.549 21.254 -6.101 1.00 82.88 94 LYS A CA 1
ATOM 788 C C . LYS A 1 94 ? -14.482 20.702 -7.050 1.00 82.88 94 LYS A C 1
ATOM 790 O O . LYS A 1 94 ? -14.121 21.371 -8.013 1.00 82.88 94 LYS A O 1
ATOM 795 N N . THR A 1 95 ? -13.976 19.505 -6.771 1.00 84.75 95 THR A N 1
ATOM 796 C CA . THR A 1 95 ? -12.879 18.895 -7.533 1.00 84.75 95 THR A CA 1
ATOM 797 C C . THR A 1 95 ? -13.267 17.494 -7.986 1.00 84.75 95 THR A C 1
ATOM 799 O O . THR A 1 95 ? -13.773 16.703 -7.191 1.00 84.75 95 THR A O 1
ATOM 802 N N . THR A 1 96 ? -13.000 17.175 -9.251 1.00 89.00 96 THR A N 1
ATOM 803 C CA . THR A 1 96 ? -13.220 15.838 -9.815 1.00 89.00 96 THR A CA 1
ATOM 804 C C . THR A 1 96 ? -11.938 15.014 -9.763 1.00 89.00 96 THR A C 1
ATOM 806 O O . THR A 1 96 ? -10.856 15.473 -10.139 1.00 89.00 96 THR A O 1
ATOM 809 N N . PHE A 1 97 ? -12.078 13.780 -9.301 1.00 90.50 97 PHE A N 1
ATOM 810 C CA . PHE A 1 97 ? -11.031 12.777 -9.220 1.00 90.50 97 PHE A CA 1
ATOM 811 C C . PHE A 1 97 ? -11.460 11.520 -9.969 1.00 90.50 97 PHE A C 1
ATOM 813 O O . PHE A 1 97 ? -12.645 11.267 -10.177 1.00 90.50 97 PHE A O 1
ATOM 820 N N . ILE A 1 98 ? -10.475 10.720 -10.345 1.00 91.25 98 ILE A N 1
ATOM 821 C CA . ILE A 1 98 ? -10.638 9.372 -10.856 1.00 91.25 98 ILE A CA 1
ATOM 822 C C . ILE A 1 98 ? -10.259 8.400 -9.746 1.00 91.25 98 ILE A C 1
ATOM 824 O O . ILE A 1 98 ? -9.189 8.530 -9.142 1.00 91.25 98 ILE A O 1
ATOM 828 N N . MET A 1 99 ? -11.143 7.444 -9.477 1.00 90.88 99 MET A N 1
ATOM 829 C CA . MET A 1 99 ? -10.881 6.350 -8.551 1.00 90.88 99 MET A CA 1
ATOM 830 C C . MET A 1 99 ? -10.040 5.275 -9.240 1.00 90.88 99 MET A C 1
ATOM 832 O O . MET A 1 99 ? -10.325 4.874 -10.370 1.00 90.88 99 MET A O 1
ATOM 836 N N . VAL A 1 100 ? -9.021 4.787 -8.540 1.00 91.31 100 VAL A N 1
ATOM 837 C CA . VAL A 1 100 ? -8.191 3.649 -8.957 1.00 91.31 100 VAL A CA 1
ATOM 838 C C . VAL A 1 100 ? -7.925 2.736 -7.760 1.00 91.31 100 VAL A C 1
ATOM 840 O O . VAL A 1 100 ? -7.967 3.189 -6.615 1.00 91.31 100 VAL A O 1
ATOM 843 N N . GLY A 1 101 ? -7.640 1.457 -7.995 1.00 90.19 101 GLY A N 1
ATOM 844 C CA . GLY A 1 101 ? -7.293 0.521 -6.925 1.00 90.19 101 GLY A CA 1
ATOM 845 C C . GLY A 1 101 ? -6.044 0.969 -6.156 1.00 90.19 101 GLY A C 1
ATOM 846 O O . GLY A 1 101 ? -5.011 1.306 -6.752 1.00 90.19 101 GLY A O 1
ATOM 847 N N . SER A 1 102 ? -6.106 0.949 -4.821 1.00 87.69 102 SER A N 1
ATOM 848 C CA . SER A 1 102 ? -5.000 1.373 -3.946 1.00 87.69 102 SER A CA 1
ATOM 849 C C . SER A 1 102 ? -3.701 0.603 -4.211 1.00 87.69 102 SER A C 1
ATOM 851 O O . SER A 1 102 ? -2.611 1.174 -4.131 1.00 87.69 102 SER A O 1
ATOM 853 N N . GLY A 1 103 ? -3.808 -0.674 -4.596 1.00 88.31 103 GLY A N 1
ATOM 854 C CA . GLY A 1 103 ? -2.670 -1.533 -4.915 1.00 88.31 103 GLY A CA 1
ATOM 855 C C . GLY A 1 103 ? -1.826 -1.009 -6.080 1.00 88.31 103 GLY A C 1
ATOM 856 O O . GLY A 1 103 ? -0.596 -1.017 -5.997 1.00 88.31 103 GLY A O 1
ATOM 857 N N . TRP A 1 104 ? -2.456 -0.495 -7.142 1.00 91.75 104 TRP A N 1
ATOM 858 C CA . TRP A 1 104 ? -1.719 0.140 -8.238 1.00 91.75 104 TRP A CA 1
ATOM 859 C C . TRP A 1 104 ? -1.040 1.428 -7.767 1.00 91.75 104 TRP A C 1
ATOM 861 O O . TRP A 1 104 ? 0.147 1.630 -8.023 1.00 91.75 104 TRP A O 1
ATOM 871 N N . LEU A 1 105 ? -1.759 2.255 -7.001 1.00 89.69 105 LEU A N 1
ATOM 872 C CA . LEU A 1 105 ? -1.245 3.519 -6.469 1.00 89.69 105 LEU A CA 1
ATOM 873 C C . LEU A 1 105 ? 0.001 3.314 -5.593 1.00 89.69 105 LEU A C 1
ATOM 875 O O . LEU A 1 105 ? 0.966 4.072 -5.688 1.00 89.69 105 LEU A O 1
ATOM 879 N N . TYR A 1 106 ? -0.008 2.274 -4.752 1.00 88.75 106 TYR A N 1
ATOM 880 C CA . TYR A 1 106 ? 1.122 1.901 -3.903 1.00 88.75 106 TYR A CA 1
ATOM 881 C C . TYR A 1 106 ? 2.339 1.489 -4.737 1.00 88.75 106 TYR A C 1
ATOM 883 O O . TYR A 1 106 ? 3.445 1.988 -4.506 1.00 88.75 106 TYR A O 1
ATOM 891 N N . ARG A 1 107 ? 2.140 0.631 -5.749 1.00 91.38 107 ARG A N 1
ATOM 892 C CA . ARG A 1 107 ? 3.214 0.234 -6.672 1.00 91.38 107 ARG A CA 1
ATOM 89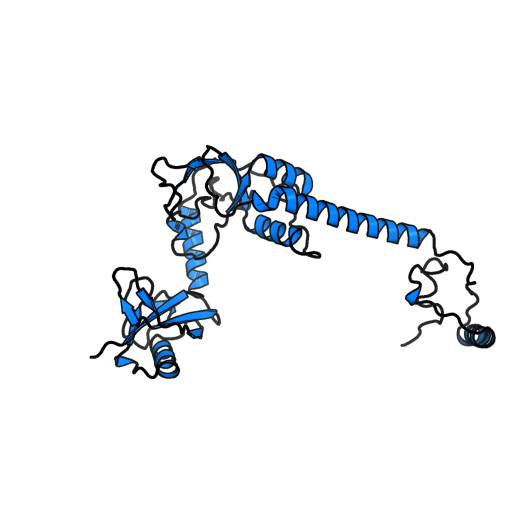3 C C . ARG A 1 107 ? 3.768 1.433 -7.432 1.00 91.38 107 ARG A C 1
ATOM 895 O O . ARG A 1 107 ? 4.984 1.565 -7.524 1.00 91.38 107 ARG A O 1
ATOM 902 N N . TRP A 1 108 ? 2.907 2.328 -7.917 1.00 92.56 108 TRP A N 1
ATOM 903 C CA . TRP A 1 108 ? 3.331 3.524 -8.642 1.00 92.56 108 TRP A CA 1
ATOM 904 C C . TRP A 1 108 ? 4.131 4.473 -7.744 1.00 92.56 108 TRP A C 1
ATOM 906 O O . TRP A 1 108 ? 5.223 4.894 -8.122 1.00 92.56 108 TRP A O 1
ATOM 916 N N . ARG A 1 109 ? 3.669 4.737 -6.512 1.00 89.62 109 ARG A N 1
ATOM 917 C CA . ARG A 1 109 ? 4.432 5.532 -5.533 1.00 89.62 109 ARG A CA 1
ATOM 918 C C . ARG A 1 109 ? 5.802 4.917 -5.256 1.00 89.62 109 ARG A C 1
ATOM 920 O O . ARG A 1 109 ? 6.808 5.621 -5.287 1.00 89.62 109 ARG A O 1
ATOM 927 N N . ARG A 1 110 ? 5.861 3.598 -5.041 1.00 90.25 110 ARG A N 1
ATOM 928 C CA . ARG A 1 110 ? 7.128 2.885 -4.834 1.00 90.25 110 ARG A CA 1
ATOM 929 C C . ARG A 1 110 ? 8.044 3.000 -6.054 1.00 90.25 110 ARG A C 1
ATOM 931 O O . ARG A 1 110 ? 9.229 3.258 -5.867 1.00 90.25 110 ARG A O 1
ATOM 938 N N . TYR A 1 111 ? 7.492 2.854 -7.259 1.00 90.56 111 TYR A N 1
ATOM 939 C CA . TYR A 1 111 ? 8.197 2.985 -8.534 1.00 90.56 111 TYR A CA 1
ATOM 940 C C . TYR A 1 111 ? 8.855 4.356 -8.690 1.00 90.56 111 TYR A C 1
ATOM 942 O O . TYR A 1 111 ? 10.048 4.429 -8.979 1.00 90.56 111 TYR A O 1
ATOM 950 N N . VAL A 1 112 ? 8.115 5.443 -8.458 1.00 90.00 112 VAL A N 1
ATOM 951 C CA . VAL A 1 112 ? 8.663 6.800 -8.606 1.00 90.00 112 VAL A CA 1
ATOM 952 C C . VAL A 1 112 ? 9.639 7.170 -7.485 1.00 90.00 112 VAL A C 1
ATOM 954 O O . VAL A 1 112 ? 10.549 7.969 -7.709 1.00 90.00 112 VAL A O 1
ATOM 957 N N . ASP A 1 113 ? 9.490 6.585 -6.292 1.00 87.75 113 ASP A N 1
ATOM 958 C CA . ASP A 1 113 ? 10.347 6.885 -5.142 1.00 87.75 113 ASP A CA 1
ATOM 959 C C . ASP A 1 113 ? 11.647 6.088 -5.079 1.00 87.75 113 ASP A C 1
ATOM 961 O O . ASP A 1 113 ? 12.659 6.647 -4.653 1.00 87.75 113 ASP A O 1
ATOM 965 N N . HIS A 1 114 ? 11.646 4.827 -5.512 1.00 85.94 114 HIS A N 1
ATOM 966 C CA . HIS A 1 114 ? 12.781 3.924 -5.333 1.00 85.94 114 HIS A CA 1
ATOM 967 C C . HIS A 1 114 ? 13.405 3.543 -6.681 1.00 85.94 114 HIS A C 1
ATOM 969 O O . HIS A 1 114 ? 12.787 2.828 -7.477 1.00 85.94 114 HIS A O 1
ATOM 975 N N . PRO A 1 115 ? 14.656 3.960 -6.951 1.00 77.50 115 PRO A N 1
ATOM 976 C CA . PRO A 1 115 ? 15.408 3.469 -8.098 1.00 77.50 115 PRO A CA 1
ATOM 977 C C . PRO A 1 115 ? 15.525 1.938 -8.045 1.00 77.50 115 PRO A C 1
ATOM 979 O O . PRO A 1 115 ? 16.051 1.392 -7.083 1.00 77.50 115 PRO A O 1
ATOM 982 N N . GLY A 1 116 ? 15.023 1.248 -9.071 1.00 80.81 116 GLY A N 1
ATOM 983 C CA . GLY A 1 116 ? 15.053 -0.220 -9.155 1.00 80.81 116 GLY A CA 1
ATOM 984 C C . GLY A 1 116 ? 13.741 -0.915 -8.781 1.00 80.81 116 GLY A C 1
ATOM 985 O O . GLY A 1 116 ? 13.622 -2.115 -9.001 1.00 80.81 116 GLY A O 1
ATOM 986 N N . ALA A 1 117 ? 12.735 -0.186 -8.286 1.00 86.88 117 ALA A N 1
ATOM 987 C CA . ALA A 1 117 ? 11.393 -0.741 -8.151 1.00 86.88 117 ALA A CA 1
ATOM 988 C C . ALA A 1 117 ? 10.782 -1.061 -9.528 1.00 86.88 117 ALA A C 1
ATOM 990 O O . ALA A 1 117 ? 11.000 -0.342 -10.510 1.00 86.88 117 ALA A O 1
ATOM 991 N N . SER A 1 118 ? 10.010 -2.145 -9.583 1.00 88.12 118 SER A N 1
ATOM 992 C CA . SER A 1 118 ? 9.287 -2.574 -10.781 1.00 88.12 118 SER A CA 1
ATOM 993 C C . SER A 1 118 ? 8.248 -1.539 -11.213 1.00 88.12 118 SER A C 1
ATOM 995 O O . SER A 1 118 ? 7.680 -0.827 -10.383 1.00 88.12 118 SER A O 1
ATOM 997 N N . GLU A 1 119 ? 7.985 -1.478 -12.518 1.00 89.00 119 GLU A N 1
ATOM 998 C CA . GLU A 1 119 ? 6.895 -0.668 -13.066 1.00 89.00 119 GLU A CA 1
ATOM 999 C C . GLU A 1 119 ? 5.541 -1.127 -12.491 1.00 89.00 119 GLU A C 1
ATOM 1001 O O . GLU A 1 119 ? 5.344 -2.322 -12.251 1.00 89.00 119 GLU A O 1
ATOM 1006 N N . PRO A 1 120 ? 4.597 -0.202 -12.243 1.00 90.75 120 PRO A N 1
ATOM 1007 C CA . PRO A 1 120 ? 3.348 -0.520 -11.549 1.00 90.75 120 PRO A CA 1
ATOM 1008 C C . PRO A 1 120 ? 2.355 -1.351 -12.375 1.00 90.75 120 PRO A C 1
ATOM 1010 O O . PRO A 1 120 ? 1.396 -1.883 -11.801 1.00 90.75 120 PRO A O 1
ATOM 1013 N N . GLY A 1 121 ? 2.596 -1.469 -13.686 1.00 91.38 121 GLY A N 1
ATOM 1014 C CA . GLY A 1 121 ? 1.692 -2.073 -14.662 1.00 91.38 121 GLY A CA 1
ATOM 1015 C C . GLY A 1 121 ? 0.528 -1.149 -15.028 1.00 91.38 121 GLY A C 1
ATOM 1016 O O . GLY A 1 121 ? 0.539 0.042 -14.709 1.00 91.38 121 GLY A O 1
ATOM 1017 N N . MET A 1 122 ? -0.492 -1.711 -15.678 1.00 91.88 122 MET A N 1
ATOM 1018 C CA . MET A 1 122 ? -1.702 -0.974 -16.052 1.00 91.88 122 MET A CA 1
ATOM 1019 C C . MET A 1 122 ? -2.500 -0.534 -14.826 1.00 91.88 122 MET A C 1
ATOM 1021 O O . MET A 1 122 ? -2.582 -1.269 -13.839 1.00 91.88 122 MET A O 1
ATOM 1025 N N . MET A 1 123 ? -3.108 0.655 -14.903 1.00 90.31 123 MET A N 1
ATOM 1026 C CA . MET A 1 123 ? -4.024 1.123 -13.863 1.00 90.31 123 MET A CA 1
ATOM 1027 C C . MET A 1 123 ? -5.217 0.187 -13.733 1.00 90.31 123 MET A C 1
ATOM 1029 O O . MET A 1 123 ? -5.923 -0.071 -14.708 1.00 90.31 123 MET A O 1
ATOM 1033 N N . ASP A 1 124 ? -5.446 -0.272 -12.510 1.00 86.50 124 ASP A N 1
ATOM 1034 C CA . ASP A 1 124 ? -6.572 -1.120 -12.162 1.00 86.50 124 ASP A CA 1
ATOM 1035 C C . ASP A 1 124 ? -7.750 -0.258 -11.698 1.00 86.50 124 ASP A C 1
ATOM 1037 O O . ASP A 1 124 ? -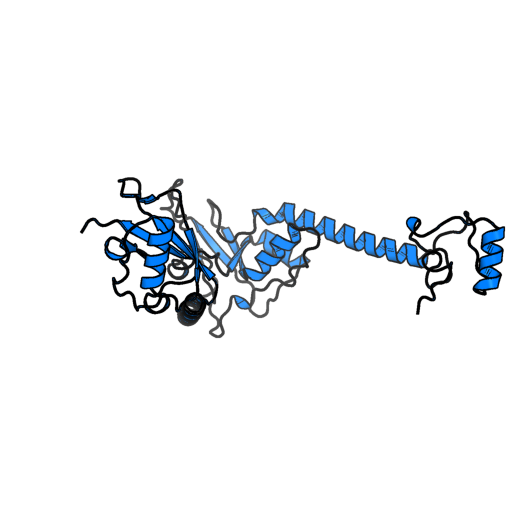7.688 0.398 -10.654 1.00 86.50 124 ASP A O 1
ATOM 1041 N N . THR A 1 125 ? -8.806 -0.237 -12.510 1.00 85.06 125 THR A N 1
ATOM 1042 C CA . THR A 1 125 ? -10.099 0.364 -12.153 1.00 85.06 125 THR A CA 1
ATOM 1043 C C . THR A 1 125 ? -11.212 -0.673 -12.055 1.00 85.06 125 THR A C 1
ATOM 1045 O O . THR A 1 125 ? -12.263 -0.386 -11.488 1.00 85.06 125 THR A O 1
ATOM 1048 N N . ASP A 1 126 ? -10.978 -1.889 -12.549 1.00 85.12 126 ASP A N 1
ATOM 1049 C CA . ASP A 1 126 ? -12.002 -2.925 -12.618 1.00 85.12 126 ASP A CA 1
ATOM 1050 C C . ASP A 1 126 ? -12.211 -3.603 -11.259 1.00 85.12 126 ASP A C 1
ATOM 1052 O O . ASP A 1 126 ? -13.346 -3.953 -10.934 1.00 85.12 126 ASP A O 1
ATOM 1056 N N . SER A 1 127 ? -11.169 -3.693 -10.419 1.00 85.81 127 SER A N 1
ATOM 1057 C CA . SER A 1 127 ? -11.293 -4.188 -9.035 1.00 85.81 127 SER A CA 1
ATOM 1058 C C . SER A 1 127 ? -12.185 -3.322 -8.142 1.00 85.81 127 SER A C 1
ATOM 1060 O O . SER A 1 127 ? -12.646 -3.772 -7.093 1.00 85.81 127 SER A O 1
ATOM 1062 N N . LEU A 1 128 ? -12.465 -2.086 -8.561 1.00 88.81 128 LEU A N 1
ATOM 1063 C CA . LEU A 1 128 ? -13.360 -1.176 -7.854 1.00 88.81 128 LEU A CA 1
ATOM 1064 C C . LEU A 1 128 ? -14.840 -1.437 -8.142 1.00 88.81 128 LEU A C 1
ATOM 1066 O O . LEU A 1 128 ? -15.692 -0.816 -7.506 1.00 88.81 128 LEU A O 1
ATOM 1070 N N . TRP A 1 129 ? -15.157 -2.350 -9.055 1.00 88.94 129 TRP A N 1
ATOM 1071 C CA . TRP A 1 129 ? -16.516 -2.797 -9.322 1.00 88.94 129 TRP A CA 1
ATOM 1072 C C . TRP A 1 129 ? -16.767 -4.149 -8.668 1.00 88.94 129 TRP A C 1
ATOM 1074 O O . TRP A 1 129 ? -15.936 -5.051 -8.743 1.00 88.94 129 TRP A O 1
ATOM 1084 N N . CYS A 1 130 ? -17.943 -4.328 -8.073 1.00 89.38 130 CYS A N 1
ATOM 1085 C CA . CYS A 1 130 ? -18.406 -5.660 -7.705 1.00 89.38 130 CYS A CA 1
ATOM 1086 C C . CYS A 1 130 ? -19.126 -6.343 -8.881 1.00 89.38 130 CYS A C 1
ATOM 1088 O O . CYS A 1 130 ? -19.381 -5.744 -9.932 1.00 89.38 130 CYS A O 1
ATOM 1090 N N . GLU A 1 131 ? -19.463 -7.616 -8.697 1.00 89.75 131 GLU A N 1
ATOM 1091 C CA . GLU A 1 131 ? -20.213 -8.413 -9.675 1.00 89.75 131 GLU A CA 1
ATOM 1092 C C . GLU A 1 131 ? -21.646 -7.896 -9.876 1.00 89.75 131 GLU A C 1
ATOM 1094 O O . GLU A 1 131 ? -22.185 -8.007 -10.969 1.00 89.75 131 GLU A O 1
ATOM 1099 N N . HIS A 1 132 ? -22.217 -7.214 -8.876 1.00 90.88 132 HIS A N 1
ATOM 1100 C CA . HIS A 1 132 ? -23.536 -6.575 -8.961 1.00 90.88 132 HIS A CA 1
ATOM 1101 C C . HIS A 1 132 ? -23.555 -5.269 -9.781 1.00 90.88 132 HIS A C 1
ATOM 1103 O O . HIS A 1 132 ? -24.580 -4.596 -9.828 1.00 90.88 132 HIS A O 1
ATOM 1109 N N . GLY A 1 133 ? -22.428 -4.851 -10.374 1.00 88.56 133 GLY A N 1
ATOM 1110 C CA . GLY A 1 133 ? -22.347 -3.607 -11.154 1.00 88.56 133 GLY A CA 1
ATOM 1111 C C . GLY A 1 133 ? -22.339 -2.322 -10.314 1.00 88.56 133 GLY A C 1
ATOM 1112 O O . GLY A 1 133 ? -22.526 -1.234 -10.849 1.00 88.56 133 GLY A O 1
ATOM 1113 N N . ALA A 1 134 ? -22.106 -2.437 -9.008 1.00 91.50 134 ALA A N 1
ATOM 1114 C CA . ALA A 1 134 ? -21.981 -1.325 -8.069 1.00 91.50 134 ALA A CA 1
ATOM 1115 C C . ALA A 1 134 ? -20.523 -1.156 -7.600 1.00 91.50 134 ALA A C 1
ATOM 1117 O O . ALA A 1 134 ? -19.657 -1.993 -7.881 1.00 91.50 134 ALA A O 1
ATOM 1118 N N . LEU A 1 135 ? -20.232 -0.068 -6.882 1.00 90.06 135 LEU A N 1
ATOM 1119 C CA . LEU A 1 135 ? -18.894 0.174 -6.351 1.00 90.06 135 LEU A CA 1
ATOM 1120 C C . LEU A 1 135 ? -18.556 -0.827 -5.253 1.00 90.06 135 LEU A C 1
ATOM 1122 O O . LEU A 1 135 ? -19.293 -1.016 -4.283 1.00 90.06 135 LEU A O 1
ATOM 1126 N N . ALA A 1 136 ? -17.386 -1.434 -5.402 1.00 87.69 136 ALA A N 1
ATOM 1127 C CA . ALA A 1 136 ? -16.815 -2.335 -4.433 1.00 87.69 136 ALA A CA 1
ATOM 1128 C C . ALA A 1 136 ? -16.314 -1.603 -3.192 1.00 87.69 136 ALA A C 1
ATOM 1130 O O . ALA A 1 136 ? -16.352 -2.211 -2.140 1.00 87.69 136 ALA A O 1
ATOM 1131 N N . HIS A 1 137 ? -15.859 -0.354 -3.279 1.00 84.69 137 HIS A N 1
ATOM 1132 C CA . HIS A 1 137 ? -15.228 0.350 -2.160 1.00 84.69 137 HIS A CA 1
ATOM 1133 C C . HIS A 1 137 ? -15.712 1.799 -2.067 1.00 84.69 137 HIS A C 1
ATOM 1135 O O . HIS A 1 137 ? -16.028 2.420 -3.084 1.00 84.69 137 HIS A O 1
ATOM 1141 N N . SER A 1 138 ? -15.729 2.349 -0.850 1.00 85.56 138 SER A N 1
ATOM 1142 C CA . SER A 1 138 ? -16.013 3.767 -0.636 1.00 85.56 138 SER A CA 1
ATOM 1143 C C . SER A 1 138 ? -14.733 4.596 -0.803 1.00 85.56 138 SER A C 1
ATOM 1145 O O . SER A 1 138 ? -13.700 4.241 -0.232 1.00 85.56 138 SER A O 1
ATOM 1147 N N . PRO A 1 139 ? -14.765 5.715 -1.549 1.00 83.56 139 PRO A N 1
ATOM 1148 C CA . PRO A 1 139 ? -13.647 6.653 -1.597 1.00 83.56 139 PRO A CA 1
ATOM 1149 C C . PRO A 1 139 ? -13.551 7.542 -0.347 1.00 83.56 139 PRO A C 1
ATOM 1151 O O . PRO A 1 139 ? -12.590 8.301 -0.233 1.00 83.56 139 PRO A O 1
ATOM 1154 N N . ASP A 1 140 ? -14.531 7.488 0.564 1.00 81.06 140 ASP A N 1
ATOM 1155 C CA . ASP A 1 140 ? -14.509 8.257 1.806 1.00 81.06 140 ASP A CA 1
ATOM 1156 C C . ASP A 1 140 ? -13.705 7.522 2.894 1.00 81.06 140 ASP A C 1
ATOM 1158 O O . ASP A 1 140 ? -14.181 6.511 3.415 1.00 81.06 140 ASP A O 1
ATOM 1162 N N . PRO A 1 141 ? -12.518 8.018 3.297 1.00 73.44 141 PRO A N 1
ATOM 1163 C CA . PRO A 1 141 ? -11.710 7.383 4.338 1.00 73.44 141 PRO A CA 1
ATOM 1164 C C . PRO A 1 141 ? -12.373 7.430 5.721 1.00 73.44 141 PRO A C 1
ATOM 1166 O O . PRO A 1 141 ? -11.961 6.693 6.613 1.00 73.44 141 PRO A O 1
ATOM 1169 N N . PHE A 1 142 ? -13.387 8.280 5.914 1.00 72.06 142 PHE A N 1
ATOM 1170 C CA . PHE A 1 142 ? -14.147 8.375 7.161 1.00 72.06 142 PHE A CA 1
ATOM 1171 C C . PHE A 1 142 ? -15.476 7.622 7.115 1.00 72.06 142 PHE A C 1
ATOM 1173 O O . PHE A 1 142 ? -16.251 7.706 8.075 1.00 72.06 142 PHE A O 1
ATOM 1180 N N . HIS A 1 143 ? -15.744 6.881 6.035 1.00 74.75 143 HIS A N 1
ATOM 1181 C CA . HIS A 1 143 ? -16.950 6.077 5.932 1.00 74.75 143 HIS A CA 1
ATOM 1182 C C . HIS A 1 143 ? -17.046 5.144 7.152 1.00 74.75 143 HIS A C 1
ATOM 1184 O O . HIS A 1 143 ? -16.037 4.524 7.506 1.00 74.75 143 HIS A O 1
ATOM 1190 N N . PRO A 1 144 ? -18.221 5.002 7.803 1.00 70.81 144 PRO A N 1
ATOM 1191 C CA . PRO A 1 144 ? -18.367 4.223 9.036 1.00 70.81 144 PRO A CA 1
ATOM 1192 C C . PRO A 1 144 ? -17.780 2.810 8.962 1.00 70.81 144 PRO A C 1
ATOM 1194 O O . PRO A 1 144 ? -17.266 2.301 9.950 1.00 70.81 144 PRO A O 1
ATOM 1197 N N . ILE A 1 145 ? -17.789 2.229 7.765 1.00 64.69 145 ILE A N 1
ATOM 1198 C CA . ILE A 1 145 ? -17.247 0.903 7.464 1.00 64.69 145 ILE A CA 1
ATOM 1199 C C . ILE A 1 145 ? -15.728 0.763 7.668 1.00 64.69 145 ILE A C 1
ATOM 1201 O O . ILE A 1 145 ? -15.229 -0.344 7.836 1.00 64.69 145 ILE A O 1
ATOM 1205 N N . TYR A 1 146 ? -14.982 1.872 7.657 1.00 68.38 146 TYR A N 1
ATOM 1206 C CA . TYR A 1 146 ? -13.535 1.891 7.881 1.00 68.38 146 TYR A CA 1
ATOM 1207 C C . TYR A 1 146 ? -13.159 2.200 9.335 1.00 68.38 146 TYR A C 1
ATOM 1209 O O . TYR A 1 146 ? -11.977 2.154 9.668 1.00 68.38 146 TYR A O 1
ATOM 1217 N N . LYS A 1 147 ? -14.130 2.475 10.225 1.00 61.25 147 LYS A N 1
ATOM 1218 C CA . LYS A 1 147 ? -13.870 2.845 11.633 1.00 61.25 147 LYS A CA 1
ATOM 1219 C C . LYS A 1 147 ? -13.016 1.825 12.391 1.00 61.25 147 LYS A C 1
ATOM 1221 O O . LYS A 1 147 ? -12.250 2.214 13.264 1.00 61.25 147 LYS A O 1
ATOM 1226 N N . GLU A 1 148 ? -13.126 0.543 12.054 1.00 56.12 148 GLU A N 1
ATOM 1227 C CA . GLU A 1 148 ? -12.396 -0.537 12.733 1.00 56.12 148 GLU A CA 1
ATOM 1228 C C . GLU A 1 148 ? -10.983 -0.777 12.187 1.00 56.12 148 GLU A C 1
ATOM 1230 O O . GLU A 1 148 ? -10.216 -1.563 12.748 1.00 56.12 148 GLU A O 1
ATOM 1235 N N . LEU A 1 149 ? -10.627 -0.133 11.075 1.00 53.34 149 LEU A N 1
ATOM 1236 C CA . LEU A 1 149 ? -9.453 -0.474 10.290 1.00 53.34 149 LEU A CA 1
ATOM 1237 C C . LEU A 1 149 ? -8.489 0.713 10.286 1.00 53.34 149 LEU A C 1
ATOM 1239 O O . LEU A 1 149 ? -8.741 1.734 9.658 1.00 53.34 149 LEU A O 1
ATOM 1243 N N . ARG A 1 150 ? -7.316 0.560 10.919 1.00 51.06 150 ARG A N 1
ATOM 1244 C CA . ARG A 1 150 ? -6.202 1.535 10.843 1.00 51.06 150 ARG A CA 1
ATOM 1245 C C . ARG A 1 150 ? -5.568 1.642 9.442 1.00 51.06 150 ARG A C 1
ATOM 1247 O O . ARG A 1 150 ? -4.426 2.077 9.310 1.00 51.06 150 ARG A O 1
ATOM 1254 N N . PHE A 1 151 ? -6.246 1.186 8.394 1.00 52.28 151 PHE A N 1
ATOM 1255 C CA . PHE A 1 151 ? -5.669 1.031 7.068 1.00 52.28 151 PHE A CA 1
ATOM 1256 C C . PHE A 1 151 ? -6.294 1.991 6.066 1.00 52.28 151 PHE A C 1
ATOM 1258 O O . PHE A 1 151 ? -7.496 2.236 6.073 1.00 52.28 151 PHE A O 1
ATOM 1265 N N . SER A 1 152 ? -5.423 2.499 5.191 1.00 54.88 152 SER A N 1
ATOM 1266 C CA . SER A 1 152 ? -5.753 3.332 4.035 1.00 54.88 152 SER A CA 1
ATOM 1267 C C . SER A 1 152 ? -6.934 2.756 3.246 1.00 54.88 152 SER A C 1
ATOM 1269 O O . SER A 1 152 ? -6.999 1.532 3.102 1.00 54.88 152 SER A O 1
ATOM 1271 N N . PRO A 1 153 ? -7.815 3.605 2.681 1.00 65.69 153 PRO A N 1
ATOM 1272 C CA . PRO A 1 153 ? -8.881 3.140 1.805 1.00 65.69 153 PRO A CA 1
ATOM 1273 C C . PRO A 1 153 ? -8.311 2.262 0.685 1.00 65.69 153 PRO A C 1
ATOM 1275 O O . PRO A 1 153 ? -7.232 2.532 0.145 1.00 65.69 153 PRO A O 1
ATOM 1278 N N . ASP A 1 154 ? -9.066 1.227 0.311 1.00 79.62 154 ASP A N 1
ATOM 1279 C CA . ASP A 1 154 ? -8.763 0.338 -0.824 1.00 79.62 154 ASP A CA 1
ATOM 1280 C C . ASP A 1 154 ? -8.830 1.078 -2.182 1.00 79.62 154 ASP A C 1
ATOM 1282 O O . ASP A 1 154 ? -8.547 0.518 -3.241 1.00 79.62 154 ASP A O 1
ATOM 1286 N N . VAL A 1 155 ? -9.150 2.374 -2.139 1.00 87.06 155 VAL A N 1
ATOM 1287 C CA . VAL A 1 155 ? -9.252 3.301 -3.260 1.00 87.06 155 VAL A CA 1
ATOM 1288 C C . VAL A 1 155 ? -8.172 4.376 -3.155 1.00 87.06 155 VAL A C 1
ATOM 1290 O O . VAL A 1 155 ? -7.957 4.974 -2.102 1.00 87.06 155 VAL A O 1
ATOM 1293 N N . GLY A 1 156 ? -7.521 4.664 -4.277 1.00 88.50 156 GLY A N 1
ATOM 1294 C CA . GLY A 1 156 ? -6.761 5.888 -4.496 1.00 88.50 156 GLY A CA 1
ATOM 1295 C C . GLY A 1 156 ? -7.536 6.875 -5.371 1.00 88.50 156 GLY A C 1
ATOM 1296 O O . GLY A 1 156 ? -8.293 6.484 -6.257 1.00 88.50 156 GLY A O 1
ATOM 1297 N N . LEU A 1 157 ? -7.323 8.166 -5.132 1.00 89.19 157 LEU A N 1
ATOM 1298 C CA . LEU A 1 157 ? -7.938 9.278 -5.847 1.00 89.19 157 LEU A CA 1
ATOM 1299 C C . LEU A 1 157 ? -6.869 10.068 -6.602 1.00 89.19 157 LEU A C 1
ATOM 1301 O O . LEU A 1 157 ? -5.925 10.598 -6.009 1.00 89.19 157 LEU A O 1
ATOM 1305 N N . ILE A 1 158 ? -7.042 10.179 -7.917 1.00 90.25 158 ILE A N 1
ATOM 1306 C CA . ILE A 1 158 ? -6.144 10.923 -8.805 1.00 90.25 158 ILE A CA 1
ATOM 1307 C C . ILE A 1 158 ? -6.939 12.053 -9.468 1.00 90.25 158 ILE A C 1
ATOM 1309 O O . ILE A 1 158 ? -7.968 11.771 -10.073 1.00 90.25 158 ILE A O 1
ATOM 1313 N N . PRO A 1 159 ? -6.522 13.327 -9.388 1.00 89.69 159 PRO A N 1
ATOM 1314 C CA . PRO A 1 159 ? -7.167 14.409 -10.120 1.00 89.69 159 PRO A CA 1
ATOM 1315 C C . PRO A 1 159 ? -7.230 14.093 -11.612 1.00 89.69 159 PRO A C 1
ATOM 1317 O O . PRO A 1 159 ? -6.301 13.512 -12.170 1.00 89.69 159 PRO A O 1
ATOM 1320 N N . GLU A 1 160 ? -8.311 14.496 -12.273 1.00 88.62 160 GLU A N 1
ATOM 1321 C CA . GLU A 1 160 ? -8.567 14.125 -13.671 1.00 88.62 160 GLU A CA 1
ATOM 1322 C C . GLU A 1 160 ? -7.391 14.444 -14.615 1.00 88.62 160 GLU A C 1
ATOM 1324 O O . GLU A 1 160 ? -6.996 13.605 -15.425 1.00 88.62 160 GLU A O 1
ATOM 1329 N N . GLN A 1 161 ? -6.761 15.610 -14.448 1.00 86.38 161 GLN A N 1
ATOM 1330 C CA . GLN A 1 161 ? -5.586 16.022 -15.226 1.00 86.38 161 GLN A CA 1
ATOM 1331 C C . GLN A 1 161 ? -4.383 15.073 -15.062 1.00 86.38 161 GLN A C 1
ATOM 1333 O O . GLN A 1 161 ? -3.705 14.741 -16.037 1.00 86.38 161 GLN A O 1
ATOM 1338 N N . ASP A 1 162 ? -4.135 14.609 -13.836 1.00 90.00 162 ASP A N 1
ATOM 1339 C CA . ASP A 1 162 ? -3.010 13.742 -13.500 1.00 90.00 162 ASP A CA 1
ATOM 1340 C C . ASP A 1 162 ? -3.296 12.311 -13.964 1.00 90.00 162 ASP A C 1
ATOM 1342 O O . ASP A 1 162 ? -2.413 11.640 -14.501 1.00 90.00 162 ASP A O 1
ATOM 1346 N N . TYR A 1 163 ? -4.553 11.872 -13.857 1.00 90.31 163 TYR A N 1
ATOM 1347 C CA . TYR A 1 163 ? -4.989 10.570 -14.351 1.00 90.31 163 TYR A CA 1
ATOM 1348 C C . TYR A 1 163 ? -4.760 10.439 -15.856 1.00 90.31 163 TYR A C 1
ATOM 1350 O O . TYR A 1 163 ? -4.197 9.442 -16.300 1.00 90.31 163 TYR A O 1
ATOM 1358 N N . LEU A 1 164 ? -5.135 11.445 -16.653 1.00 89.44 164 LEU A N 1
ATOM 1359 C CA . LEU A 1 164 ? -4.934 11.405 -18.105 1.00 89.44 164 LEU A CA 1
ATOM 1360 C C . LEU A 1 164 ? -3.455 11.277 -18.481 1.00 89.44 164 LEU A C 1
ATOM 1362 O O . LEU A 1 164 ? -3.113 10.555 -19.418 1.00 89.44 164 LEU A O 1
ATOM 136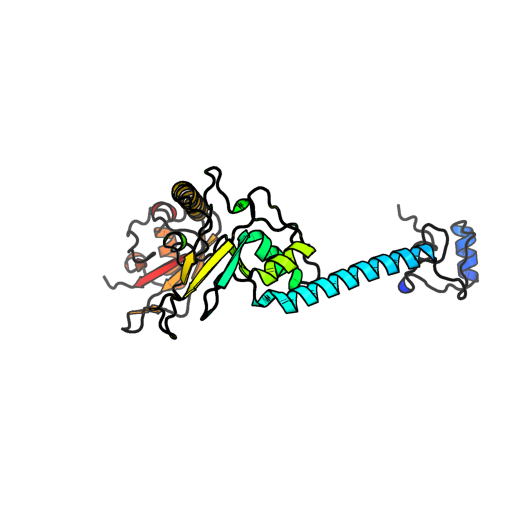6 N N . ALA A 1 165 ? -2.576 11.962 -17.751 1.00 89.94 165 ALA A N 1
ATOM 1367 C CA . ALA A 1 165 ? -1.140 11.881 -17.967 1.00 89.94 165 ALA A CA 1
ATOM 1368 C C . ALA A 1 165 ? -0.585 10.492 -17.617 1.00 89.94 165 ALA A C 1
ATOM 1370 O O . ALA A 1 165 ? 0.098 9.885 -18.443 1.00 89.94 165 ALA A O 1
ATOM 1371 N N . LEU A 1 166 ? -0.941 9.965 -16.443 1.00 91.00 166 LEU A N 1
ATOM 1372 C CA . LEU A 1 166 ? -0.535 8.630 -15.996 1.00 91.00 166 LEU A CA 1
ATOM 1373 C C . LEU A 1 166 ? -1.104 7.529 -16.900 1.00 91.00 166 LEU A C 1
ATOM 1375 O O . LEU A 1 166 ? -0.422 6.553 -17.196 1.00 91.00 166 LEU A O 1
ATOM 1379 N N . MET A 1 167 ? -2.321 7.708 -17.414 1.00 90.38 167 MET A N 1
ATOM 1380 C CA . MET A 1 167 ? -2.981 6.769 -18.324 1.00 90.38 167 MET A CA 1
ATOM 1381 C C . MET A 1 167 ? -2.262 6.661 -19.662 1.00 90.38 167 MET A C 1
ATOM 1383 O O . MET A 1 167 ? -2.178 5.570 -20.214 1.00 90.38 167 MET A O 1
ATOM 1387 N N . ARG A 1 168 ? -1.712 7.761 -20.184 1.00 89.50 168 ARG A N 1
ATOM 1388 C CA . ARG A 1 168 ? -0.904 7.714 -21.414 1.00 89.50 168 ARG A CA 1
ATOM 1389 C C . ARG A 1 168 ? 0.406 6.950 -21.222 1.00 89.50 168 ARG A C 1
ATOM 1391 O O . ARG A 1 168 ? 0.919 6.402 -22.188 1.00 89.50 168 ARG A O 1
ATOM 1398 N N . GLN A 1 169 ? 0.948 6.939 -20.006 1.00 88.38 169 GLN A N 1
ATOM 1399 C CA . GLN A 1 169 ? 2.230 6.305 -19.695 1.00 88.38 169 GLN A CA 1
ATOM 1400 C C . GLN A 1 169 ? 2.079 4.824 -19.344 1.00 88.38 169 GLN A C 1
ATOM 1402 O O . GLN A 1 169 ? 2.823 3.995 -19.858 1.00 88.38 169 GLN A O 1
ATOM 1407 N N . HIS A 1 170 ? 1.115 4.501 -18.484 1.00 90.44 170 HIS A N 1
ATOM 1408 C CA . HIS A 1 170 ? 0.960 3.168 -17.895 1.00 90.44 170 HIS A CA 1
ATOM 1409 C C . HIS A 1 170 ? -0.221 2.386 -18.477 1.00 90.44 170 HIS A C 1
ATOM 1411 O O . HIS A 1 170 ? -0.339 1.185 -18.254 1.00 90.44 170 HIS A O 1
ATOM 1417 N N . GLY A 1 171 ? -1.105 3.044 -19.230 1.00 89.19 171 GLY A N 1
ATOM 1418 C CA . GLY A 1 171 ? -2.377 2.467 -19.650 1.00 89.19 171 GLY A CA 1
ATOM 1419 C C . GLY A 1 171 ? -3.372 2.338 -18.493 1.00 89.19 171 GLY A C 1
ATOM 1420 O O . GLY A 1 171 ? -3.075 2.626 -17.331 1.00 89.19 171 GLY A O 1
ATOM 1421 N N . ALA A 1 172 ? -4.585 1.904 -18.818 1.00 85.00 172 ALA A N 1
ATOM 1422 C CA . ALA A 1 172 ? -5.617 1.590 -17.839 1.00 85.00 172 ALA A CA 1
ATOM 1423 C C . ALA A 1 172 ? -6.457 0.415 -18.332 1.00 85.00 172 ALA A C 1
ATOM 1425 O O . ALA A 1 172 ? -6.812 0.363 -19.511 1.00 85.00 172 ALA A O 1
ATOM 1426 N N . LEU A 1 173 ? -6.790 -0.494 -17.421 1.00 78.38 173 LEU A N 1
ATOM 1427 C CA . LEU A 1 173 ? -7.857 -1.463 -17.622 1.00 78.38 173 LEU A CA 1
ATOM 1428 C C . LEU A 1 173 ? -9.170 -0.681 -17.554 1.00 78.38 173 LEU A C 1
ATOM 1430 O O . LEU A 1 173 ? -9.435 -0.011 -16.556 1.00 78.38 173 LEU A O 1
ATOM 1434 N N . LYS A 1 174 ? -9.917 -0.655 -18.660 1.00 68.81 174 LYS A N 1
ATOM 1435 C CA . LYS A 1 174 ? -11.151 0.133 -18.811 1.00 68.81 174 LYS A CA 1
ATOM 1436 C C . LYS A 1 174 ? -12.338 -0.747 -19.181 1.00 68.81 174 LYS A C 1
ATOM 1438 O O . LYS A 1 174 ? -13.238 -0.277 -19.877 1.00 68.81 174 LYS A O 1
ATOM 1443 N N . HIS A 1 175 ? -12.347 -2.011 -18.762 1.00 69.75 175 HIS A N 1
ATOM 1444 C CA . HIS A 1 175 ? -13.421 -2.923 -19.148 1.00 69.75 175 HIS A CA 1
ATOM 1445 C C . HIS A 1 175 ? -14.787 -2.408 -18.674 1.00 69.75 175 HIS A C 1
ATOM 1447 O O . HIS A 1 175 ? -15.774 -2.567 -19.387 1.00 69.75 175 HIS A O 1
ATOM 1453 N N . LYS A 1 176 ? -14.826 -1.707 -17.531 1.00 71.56 176 LYS A N 1
ATOM 1454 C CA . LYS A 1 176 ? -16.047 -1.117 -16.957 1.00 71.56 176 LYS A CA 1
ATOM 1455 C C . LYS A 1 176 ? -16.071 0.423 -16.935 1.00 71.56 176 LYS A C 1
ATOM 1457 O O . LYS A 1 176 ? -16.866 1.025 -16.219 1.00 71.56 176 LYS A O 1
ATOM 1462 N N . GLY A 1 177 ? -15.233 1.082 -17.741 1.00 77.75 177 GLY A N 1
ATOM 1463 C CA . GLY A 1 177 ? -15.209 2.547 -17.867 1.00 77.75 177 GLY A CA 1
ATOM 1464 C C . GLY A 1 177 ? -14.441 3.285 -16.758 1.00 77.75 177 GLY A C 1
ATOM 1465 O O . GLY A 1 177 ? -13.744 2.686 -15.948 1.00 77.75 177 GLY A O 1
ATOM 1466 N N . VAL A 1 178 ? -14.512 4.623 -16.765 1.00 84.06 178 VAL A N 1
ATOM 1467 C CA . VAL A 1 178 ? -13.744 5.490 -15.849 1.00 84.06 178 VAL A CA 1
ATOM 1468 C C . VAL A 1 178 ? -14.600 5.913 -14.654 1.00 84.06 178 VAL A C 1
ATOM 1470 O O . VAL A 1 178 ? -15.633 6.559 -14.821 1.00 84.06 178 VAL A O 1
ATOM 1473 N N . LEU A 1 179 ? -14.125 5.624 -13.443 1.00 89.12 179 LEU A N 1
ATOM 1474 C CA . LEU A 1 179 ? -14.802 5.953 -12.189 1.00 89.12 179 LEU A CA 1
ATOM 1475 C C . LEU A 1 179 ? -14.521 7.393 -11.749 1.00 89.12 179 LEU A C 1
ATOM 1477 O O . LEU A 1 179 ? -13.577 7.658 -11.003 1.00 89.12 179 LEU A O 1
ATOM 1481 N N . LYS A 1 180 ? -15.339 8.336 -12.225 1.00 91.44 180 LYS A N 1
ATOM 1482 C CA . LYS A 1 180 ? -15.256 9.747 -11.822 1.00 91.44 180 LYS A CA 1
ATOM 1483 C C . LYS A 1 180 ? -15.986 9.975 -10.505 1.00 91.44 180 LYS A C 1
ATOM 1485 O O . LYS A 1 180 ? -17.177 9.706 -10.415 1.00 91.44 180 LYS A O 1
ATOM 1490 N N . VAL A 1 181 ? -15.292 10.536 -9.523 1.00 90.44 181 VAL A N 1
ATOM 1491 C CA . VAL A 1 181 ? -15.870 10.975 -8.253 1.00 90.44 181 VAL A CA 1
ATOM 1492 C C . VAL A 1 181 ? -15.660 12.470 -8.081 1.00 90.44 181 VAL A C 1
ATOM 1494 O O . VAL A 1 181 ? -14.563 12.989 -8.291 1.00 90.44 181 VAL A O 1
ATOM 1497 N N . THR A 1 182 ? -16.709 13.185 -7.693 1.00 89.88 182 THR A N 1
ATOM 1498 C CA . THR A 1 182 ? -16.607 14.616 -7.407 1.00 89.88 182 THR A CA 1
ATOM 1499 C C . THR A 1 182 ? -16.685 14.857 -5.913 1.00 89.88 182 THR A C 1
ATOM 1501 O O . THR A 1 182 ? -17.601 14.383 -5.250 1.00 89.88 182 THR A O 1
ATOM 1504 N N . LEU A 1 183 ? -15.717 15.602 -5.389 1.00 87.06 183 LEU A N 1
ATOM 1505 C CA . LEU A 1 183 ? -15.655 15.988 -3.987 1.00 87.06 183 LEU A CA 1
ATOM 1506 C C . LEU A 1 183 ? -16.020 17.457 -3.865 1.00 87.06 183 LEU A C 1
ATOM 1508 O O . LEU A 1 183 ? -15.438 18.309 -4.543 1.00 87.06 183 LEU A O 1
ATOM 1512 N N . LYS A 1 184 ? -16.947 17.757 -2.961 1.00 85.25 184 LYS A N 1
ATOM 1513 C CA . LYS A 1 184 ? -17.281 19.117 -2.546 1.00 85.25 184 LYS A CA 1
ATOM 1514 C C . LYS A 1 184 ? -17.033 19.235 -1.048 1.00 85.25 184 LYS A C 1
ATOM 1516 O O . LYS A 1 184 ? -17.407 18.355 -0.282 1.00 85.25 184 LYS A O 1
ATOM 1521 N N . ARG A 1 185 ? -16.361 20.302 -0.615 1.00 78.25 185 ARG A N 1
ATOM 1522 C CA . ARG A 1 185 ? -16.153 20.536 0.817 1.00 78.25 185 ARG A CA 1
ATOM 1523 C C . ARG A 1 185 ? -17.503 20.814 1.477 1.00 78.25 185 ARG A C 1
ATOM 1525 O O . ARG A 1 185 ? -18.237 21.669 0.983 1.00 78.25 185 ARG A O 1
ATOM 1532 N N . HIS A 1 186 ? -17.806 20.116 2.571 1.00 74.75 186 HIS A N 1
ATOM 1533 C CA . HIS A 1 186 ? -19.033 20.368 3.321 1.00 74.75 186 HIS A CA 1
ATOM 1534 C C . HIS A 1 186 ? -19.003 21.801 3.898 1.00 74.75 186 HI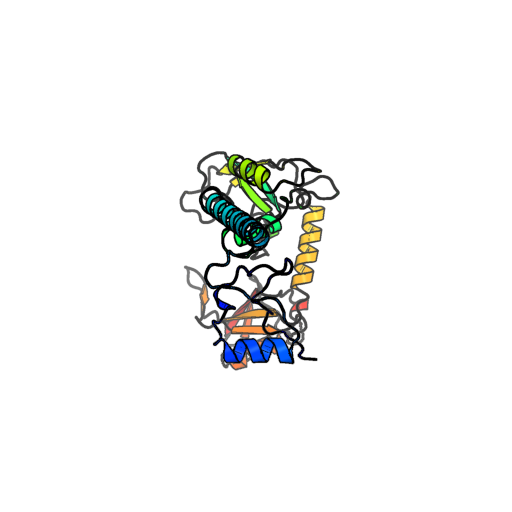S A C 1
ATOM 1536 O O . HIS A 1 186 ? -17.942 22.215 4.390 1.00 74.75 186 HIS A O 1
ATOM 1542 N N . PRO A 1 187 ? -20.115 22.562 3.859 1.00 68.81 187 PRO A N 1
ATOM 1543 C CA . PRO A 1 187 ? -20.178 23.930 4.388 1.00 68.81 187 PRO A CA 1
ATOM 1544 C C . PRO A 1 187 ? -19.732 24.023 5.855 1.00 68.81 187 PRO A C 1
ATOM 1546 O O . PRO A 1 187 ? -18.916 24.875 6.198 1.00 68.81 187 PRO A O 1
ATOM 1549 N N . ASP A 1 188 ? -20.160 23.059 6.674 1.00 68.19 188 ASP A N 1
ATOM 1550 C CA . ASP A 1 188 ? -19.872 22.999 8.119 1.00 68.19 188 ASP A CA 1
ATOM 1551 C C . ASP A 1 188 ? -18.449 22.528 8.468 1.00 68.19 188 ASP A C 1
ATOM 1553 O O . ASP A 1 188 ? -18.105 22.317 9.634 1.00 68.19 188 ASP A O 1
ATOM 1557 N N . CYS A 1 189 ? -17.585 22.324 7.471 1.00 62.62 189 CYS A N 1
ATOM 1558 C CA . CYS A 1 189 ? -16.201 21.953 7.721 1.00 62.62 189 CYS A CA 1
ATOM 1559 C C . CYS A 1 189 ? -15.417 23.180 8.222 1.00 62.62 189 CYS A C 1
ATOM 1561 O O . CYS A 1 189 ? -14.855 23.945 7.430 1.00 62.62 189 CYS A O 1
ATOM 1563 N N . HIS A 1 190 ? -15.363 23.362 9.546 1.00 59.06 190 HIS A N 1
ATOM 1564 C CA . HIS A 1 190 ? -14.534 24.387 10.184 1.00 59.06 190 HIS A CA 1
ATOM 1565 C C . HIS A 1 190 ? -13.070 24.266 9.742 1.00 59.06 190 HIS A C 1
ATOM 1567 O O . HIS A 1 190 ? -12.514 23.169 9.669 1.00 59.06 190 HIS A O 1
ATOM 1573 N N . ARG A 1 191 ? -12.422 25.414 9.500 1.00 54.53 191 ARG A N 1
ATOM 1574 C CA . ARG A 1 191 ? -11.037 25.522 8.995 1.00 54.53 191 ARG A CA 1
ATOM 1575 C C . ARG A 1 191 ? -9.996 24.818 9.895 1.00 54.53 191 ARG A C 1
ATOM 1577 O O . ARG A 1 191 ? -8.910 24.513 9.415 1.00 54.53 191 ARG A O 1
ATOM 1584 N N . PHE A 1 192 ? -10.358 24.525 11.148 1.00 49.31 192 PHE A N 1
ATOM 1585 C CA . PHE A 1 192 ? -9.531 23.867 12.169 1.00 49.31 192 PHE A CA 1
ATOM 1586 C C . PHE A 1 192 ? -10.039 22.477 12.601 1.00 49.31 192 PHE A C 1
ATOM 1588 O O . PHE A 1 192 ? -9.469 21.877 13.506 1.00 49.31 192 PHE A O 1
ATOM 1595 N N . SER A 1 193 ? -11.100 21.943 11.980 1.00 53.56 193 SER A N 1
ATOM 1596 C CA . SER A 1 193 ? -11.569 20.587 12.289 1.00 53.56 193 SER A CA 1
ATOM 1597 C C . SER A 1 193 ? -10.601 19.545 11.725 1.00 53.56 193 SER A C 1
ATOM 1599 O O . SER A 1 193 ? -10.295 19.541 10.531 1.00 53.56 193 SER A O 1
ATOM 1601 N N . THR A 1 194 ? -10.165 18.614 12.574 1.00 50.84 194 THR A N 1
ATOM 1602 C CA . THR A 1 194 ? -9.377 17.433 12.181 1.00 50.84 194 THR A CA 1
ATOM 1603 C C . THR A 1 194 ? -10.192 16.430 11.359 1.00 50.84 194 THR A C 1
ATOM 1605 O O . THR A 1 194 ? -9.621 15.591 10.665 1.00 50.84 194 THR A O 1
ATOM 1608 N N . LYS A 1 195 ? -11.527 16.536 11.383 1.00 56.69 195 LYS A N 1
ATOM 1609 C CA . LYS A 1 195 ? -12.455 15.711 10.601 1.00 56.69 195 LYS A CA 1
ATOM 1610 C C . LYS A 1 195 ? -12.935 16.511 9.393 1.00 56.69 195 LYS A C 1
ATOM 1612 O O . LYS A 1 195 ? -14.007 17.117 9.428 1.00 56.69 195 LYS A O 1
ATOM 1617 N N . GLN A 1 196 ? -12.124 16.545 8.334 1.00 61.59 196 GLN A N 1
ATOM 1618 C CA . GLN A 1 196 ? -12.555 17.114 7.055 1.00 61.59 196 GLN A CA 1
ATOM 1619 C C . GLN A 1 196 ? -13.692 16.263 6.488 1.00 61.59 196 GLN A C 1
ATOM 1621 O O . GLN A 1 196 ? -13.480 15.103 6.146 1.00 61.59 196 GLN A O 1
ATOM 1626 N N . ARG A 1 197 ? -14.898 16.833 6.398 1.00 71.12 197 ARG A N 1
ATOM 1627 C CA . ARG A 1 197 ? -16.049 16.179 5.766 1.00 71.12 197 ARG A CA 1
ATOM 1628 C C . ARG A 1 197 ? -16.197 16.690 4.337 1.00 71.12 197 ARG A C 1
ATOM 1630 O O . ARG A 1 197 ? -16.341 17.893 4.108 1.00 71.12 197 ARG A O 1
ATOM 1637 N N . TYR A 1 198 ? -16.139 15.766 3.387 1.00 77.56 198 TYR A N 1
ATOM 1638 C CA . TYR A 1 198 ? -16.437 16.015 1.982 1.00 77.56 198 TYR A CA 1
ATOM 1639 C C . TYR A 1 198 ? -17.776 15.368 1.637 1.00 77.56 198 TYR A C 1
ATOM 1641 O O . TYR A 1 198 ? -18.086 14.280 2.112 1.00 77.56 198 TYR A O 1
ATOM 1649 N N . GLU A 1 199 ? -18.551 16.036 0.794 1.00 83.81 199 GLU A N 1
ATOM 1650 C CA . GLU A 1 199 ? -19.661 15.430 0.069 1.00 83.81 199 GLU A CA 1
ATOM 1651 C C . GLU A 1 199 ? -19.094 14.758 -1.184 1.00 83.81 199 GLU A C 1
ATOM 1653 O O . GLU A 1 199 ? -18.392 15.400 -1.976 1.00 83.81 199 GLU A O 1
ATOM 1658 N N . TYR A 1 200 ? -19.389 13.469 -1.355 1.00 86.31 200 TYR A N 1
ATOM 1659 C CA . TYR A 1 200 ? -18.938 12.671 -2.491 1.00 86.31 200 TYR A CA 1
ATOM 1660 C C . TYR A 1 200 ? -20.098 12.453 -3.459 1.00 86.31 200 TYR A C 1
ATOM 1662 O O . TYR A 1 200 ? -21.125 11.885 -3.100 1.00 86.31 200 TYR A O 1
ATOM 1670 N N . THR A 1 201 ? -19.921 12.862 -4.711 1.00 90.44 201 THR A N 1
ATOM 1671 C CA . THR A 1 201 ? -20.792 12.458 -5.818 1.00 90.44 201 THR A CA 1
ATOM 1672 C C . THR A 1 201 ? -20.149 11.268 -6.515 1.00 90.44 201 THR A C 1
ATOM 1674 O O . THR A 1 201 ? -19.123 11.422 -7.183 1.00 90.44 201 THR A O 1
ATOM 1677 N N . LEU A 1 202 ? -20.726 10.084 -6.307 1.00 90.75 202 LEU A N 1
ATOM 1678 C CA . LEU A 1 202 ? -20.223 8.815 -6.829 1.00 90.75 202 LEU A CA 1
ATOM 1679 C C . LEU A 1 202 ? -20.813 8.505 -8.216 1.00 90.75 202 LEU A C 1
ATOM 1681 O O . LEU A 1 202 ? -21.951 8.887 -8.487 1.00 90.75 202 LEU A O 1
ATOM 1685 N N . PRO A 1 203 ? -20.078 7.782 -9.080 1.00 89.00 203 PRO A N 1
ATOM 1686 C CA . PRO A 1 203 ? -20.565 7.377 -10.401 1.00 89.00 203 PRO A CA 1
ATOM 1687 C C . PRO A 1 203 ? -21.574 6.218 -10.345 1.00 89.00 203 PRO A C 1
ATOM 1689 O O . PRO A 1 203 ? -22.318 6.007 -11.295 1.00 89.00 203 PRO A O 1
ATOM 1692 N N . ALA A 1 204 ? -21.584 5.461 -9.248 1.00 89.94 204 ALA A N 1
ATOM 1693 C CA . ALA A 1 204 ? -22.494 4.356 -8.977 1.00 89.94 204 ALA A CA 1
ATOM 1694 C C . ALA A 1 204 ? -22.661 4.208 -7.451 1.00 89.94 204 ALA A C 1
ATOM 1696 O O . ALA A 1 204 ? -21.788 4.669 -6.703 1.00 89.94 204 ALA A O 1
ATOM 1697 N N . PRO A 1 205 ? -23.752 3.592 -6.962 1.00 91.25 205 PRO A N 1
ATOM 1698 C CA . PRO A 1 205 ? -23.920 3.337 -5.535 1.00 91.25 205 PRO A CA 1
ATOM 1699 C C . PRO A 1 205 ? -22.854 2.367 -5.011 1.00 91.25 205 PRO A C 1
ATOM 1701 O O . PRO A 1 205 ? -22.298 1.558 -5.758 1.00 91.25 205 PRO A O 1
ATOM 1704 N N . ILE A 1 206 ? -22.582 2.435 -3.708 1.00 89.94 206 ILE A N 1
ATOM 1705 C CA . ILE A 1 206 ? -21.734 1.459 -3.019 1.00 89.94 206 ILE A CA 1
ATOM 1706 C C . ILE A 1 206 ? -22.547 0.185 -2.796 1.00 89.94 206 ILE A C 1
ATOM 1708 O O . ILE A 1 206 ? -23.690 0.234 -2.350 1.00 89.94 206 ILE A O 1
ATOM 1712 N N . CYS A 1 207 ? -21.955 -0.969 -3.094 1.00 91.25 207 CYS A N 1
ATOM 1713 C CA . CYS A 1 207 ? -22.584 -2.255 -2.832 1.00 91.25 207 CYS A CA 1
ATOM 1714 C C . CYS A 1 207 ? -22.427 -2.634 -1.354 1.00 91.25 207 CYS A C 1
ATOM 1716 O O . CYS A 1 207 ? -21.415 -3.228 -0.972 1.00 91.25 207 CYS A O 1
ATOM 1718 N N . GLU A 1 208 ? -23.425 -2.311 -0.533 1.00 86.94 208 GLU A N 1
ATOM 1719 C CA . GLU A 1 208 ? -23.408 -2.585 0.912 1.00 86.94 208 GLU A CA 1
ATOM 1720 C C . GLU A 1 208 ? -23.199 -4.072 1.225 1.00 86.94 208 GLU A C 1
ATOM 1722 O O . GLU A 1 208 ? -22.349 -4.406 2.046 1.00 86.94 208 GLU A O 1
ATOM 1727 N N . GLY A 1 209 ? -23.869 -4.975 0.499 1.00 88.62 209 GLY A N 1
ATOM 1728 C CA . GLY A 1 209 ? -23.713 -6.422 0.687 1.00 88.62 209 GLY A CA 1
ATOM 1729 C C . GLY A 1 209 ? -22.277 -6.907 0.453 1.00 88.62 209 GLY A C 1
ATOM 1730 O O . GLY A 1 209 ? -21.689 -7.562 1.313 1.00 88.62 209 GLY A O 1
ATOM 1731 N N . CYS A 1 210 ? -21.659 -6.539 -0.676 1.00 87.56 210 CYS A N 1
ATOM 1732 C CA . CYS A 1 210 ? -20.262 -6.904 -0.936 1.00 87.56 210 CYS A CA 1
ATOM 1733 C C . CYS A 1 210 ? -19.292 -6.242 0.047 1.00 87.56 210 CYS A C 1
ATOM 1735 O O . CYS A 1 210 ? -18.277 -6.840 0.407 1.00 87.56 210 CYS A O 1
ATOM 1737 N N . MET A 1 211 ? -19.579 -5.010 0.465 1.00 82.62 211 MET A N 1
ATOM 1738 C CA . MET A 1 211 ? -18.774 -4.312 1.459 1.00 82.62 211 MET A CA 1
ATOM 1739 C C . MET A 1 211 ? -18.821 -5.016 2.816 1.00 82.62 211 MET A C 1
ATOM 1741 O O . MET A 1 211 ? -17.760 -5.257 3.388 1.00 82.62 211 MET A O 1
ATOM 1745 N N . GLN A 1 212 ? -20.004 -5.427 3.277 1.00 83.00 212 GLN A N 1
ATOM 1746 C CA . GLN A 1 212 ? -20.168 -6.176 4.521 1.00 83.00 212 GLN A CA 1
ATOM 1747 C C . GLN A 1 212 ? -19.457 -7.530 4.458 1.00 83.00 212 GLN A C 1
ATOM 1749 O O . GLN A 1 212 ? -18.712 -7.876 5.370 1.00 83.00 212 GLN A O 1
ATOM 1754 N N . ILE A 1 213 ? -19.615 -8.277 3.357 1.00 86.81 213 ILE A N 1
ATOM 1755 C CA . ILE A 1 213 ? -18.920 -9.559 3.159 1.00 86.81 213 ILE A CA 1
ATOM 1756 C C . ILE A 1 213 ? -17.406 -9.367 3.264 1.00 86.81 213 ILE A C 1
ATOM 1758 O O . ILE A 1 213 ? -16.738 -10.108 3.984 1.00 86.81 213 ILE A O 1
ATOM 1762 N N . ARG A 1 214 ? -16.846 -8.358 2.586 1.00 81.62 214 ARG A N 1
ATOM 1763 C CA . ARG A 1 214 ? -15.403 -8.087 2.643 1.00 81.62 214 ARG A CA 1
ATOM 1764 C C . ARG A 1 214 ? -14.950 -7.611 4.015 1.00 81.62 214 ARG A C 1
ATOM 1766 O O . ARG A 1 214 ? -13.863 -7.995 4.442 1.00 81.62 214 ARG A O 1
ATOM 1773 N N . GLN A 1 215 ? -15.752 -6.804 4.706 1.00 79.06 215 GLN A N 1
ATOM 1774 C CA . GLN A 1 215 ? -15.459 -6.390 6.075 1.00 79.06 215 GLN A CA 1
ATOM 1775 C C . GLN A 1 215 ? -15.406 -7.607 6.998 1.00 79.06 215 GLN A C 1
ATOM 1777 O O . GLN A 1 215 ? -14.415 -7.767 7.702 1.00 79.06 215 GLN A O 1
ATOM 1782 N N . ASN A 1 216 ? -16.392 -8.501 6.919 1.00 83.06 216 ASN A N 1
ATOM 1783 C CA . ASN A 1 216 ? -16.428 -9.736 7.698 1.00 83.06 216 ASN A CA 1
ATOM 1784 C C . ASN A 1 216 ? -15.224 -10.627 7.370 1.00 83.06 216 ASN A C 1
ATOM 1786 O O . ASN A 1 216 ? -14.518 -11.057 8.271 1.00 83.06 216 ASN A O 1
ATOM 1790 N N . GLN A 1 217 ? -14.910 -10.835 6.087 1.00 85.38 217 GLN A N 1
ATOM 1791 C CA . GLN A 1 217 ? -13.730 -11.605 5.674 1.00 85.38 217 GLN A CA 1
ATOM 1792 C C . GLN A 1 217 ? -12.423 -10.991 6.187 1.00 85.38 217 GLN A C 1
ATOM 1794 O O . GLN A 1 217 ? -11.506 -11.708 6.580 1.00 85.38 217 GLN A O 1
ATOM 1799 N N . ARG A 1 218 ? -12.307 -9.661 6.168 1.00 80.44 218 ARG A N 1
ATOM 1800 C CA . ARG A 1 218 ? -11.128 -8.959 6.678 1.00 80.44 218 ARG A CA 1
ATOM 1801 C C . ARG A 1 218 ? -11.037 -9.059 8.195 1.00 80.44 218 ARG A C 1
ATOM 1803 O O . ARG A 1 218 ? -9.948 -9.302 8.701 1.00 80.44 218 ARG A O 1
ATOM 1810 N N . HIS A 1 219 ? -12.153 -8.881 8.892 1.00 81.88 219 HIS A N 1
ATOM 1811 C CA . HIS A 1 219 ? -12.252 -9.031 10.337 1.00 81.88 219 HIS A CA 1
ATOM 1812 C C . HIS A 1 219 ? -11.863 -10.456 10.753 1.00 81.88 219 HIS A C 1
ATOM 1814 O O . HIS A 1 219 ? -10.960 -10.620 11.563 1.00 81.88 219 HIS A O 1
ATOM 1820 N N . GLU A 1 220 ? -12.411 -11.479 10.094 1.00 86.25 220 GLU A N 1
ATOM 1821 C CA . GLU A 1 220 ? -12.033 -12.882 10.298 1.00 86.25 220 GLU A CA 1
ATOM 1822 C C . GLU A 1 220 ? -10.542 -13.134 10.053 1.00 86.25 220 GLU A C 1
ATOM 1824 O O . GLU A 1 220 ? -9.888 -13.796 10.852 1.00 86.25 220 GLU A O 1
ATOM 1829 N N . ARG A 1 221 ? -9.948 -12.582 8.987 1.00 85.56 221 ARG A N 1
ATOM 1830 C CA . ARG A 1 221 ? -8.491 -12.700 8.772 1.00 85.56 221 ARG A CA 1
ATOM 1831 C C . ARG A 1 221 ? -7.688 -12.077 9.912 1.00 85.56 221 ARG A C 1
ATOM 1833 O O . ARG A 1 221 ? -6.667 -12.624 10.302 1.00 85.56 221 ARG A O 1
ATOM 1840 N N . LEU A 1 222 ? -8.143 -10.939 10.428 1.00 84.00 222 LEU A N 1
ATOM 1841 C CA . LEU A 1 222 ? -7.489 -10.228 11.523 1.00 84.00 222 LEU A CA 1
ATOM 1842 C C . LEU A 1 222 ? -7.699 -10.901 12.890 1.00 84.00 222 LEU A C 1
ATOM 1844 O O . LEU A 1 222 ? -6.865 -10.706 13.770 1.00 84.00 222 LEU A O 1
ATOM 1848 N N . LEU A 1 223 ? -8.772 -11.683 13.057 1.00 88.19 223 LEU A N 1
ATOM 1849 C CA . LEU A 1 223 ? -9.018 -12.555 14.213 1.00 88.19 223 LEU A CA 1
ATOM 1850 C C . LEU A 1 223 ? -8.215 -13.860 14.153 1.00 88.19 223 LEU A C 1
ATOM 1852 O O . LEU A 1 223 ? -7.977 -14.480 15.184 1.00 88.19 223 LEU A O 1
ATOM 1856 N N . ASN A 1 224 ? -7.817 -14.308 12.963 1.00 91.25 224 ASN A N 1
ATOM 1857 C CA . ASN A 1 224 ? -7.090 -15.561 12.749 1.00 91.25 224 ASN A CA 1
ATOM 1858 C C . ASN A 1 224 ? -5.582 -15.320 12.589 1.00 91.25 224 ASN A C 1
ATOM 1860 O O . ASN A 1 224 ? -4.994 -15.665 11.566 1.00 91.25 224 ASN A O 1
ATOM 1864 N N . PHE A 1 225 ? -4.966 -14.693 13.591 1.00 91.56 225 PHE A N 1
ATOM 1865 C CA . PHE A 1 225 ? -3.528 -14.428 13.615 1.00 91.56 225 PHE A CA 1
ATOM 1866 C C . PHE A 1 225 ? -2.769 -15.481 14.430 1.00 91.56 225 PHE A C 1
ATOM 1868 O O . PHE A 1 225 ? -3.235 -15.899 15.482 1.00 91.56 225 PHE A O 1
ATOM 1875 N N . GLU A 1 226 ? -1.591 -15.898 13.967 1.00 91.81 226 GLU A N 1
ATOM 1876 C CA . GLU A 1 226 ? -0.789 -16.939 14.639 1.00 91.81 226 GLU A CA 1
ATOM 1877 C C . GLU A 1 226 ? 0.483 -16.398 15.299 1.00 91.81 226 GLU A C 1
ATOM 1879 O O . GLU A 1 226 ? 0.928 -16.925 16.314 1.00 91.81 226 GLU A O 1
ATOM 1884 N N . ASN A 1 227 ? 1.078 -15.350 14.733 1.00 92.44 227 ASN A N 1
ATOM 1885 C CA . ASN A 1 227 ? 2.318 -14.756 15.227 1.00 92.44 227 ASN A CA 1
ATOM 1886 C C . ASN A 1 227 ? 2.362 -13.272 14.858 1.00 92.44 227 ASN A C 1
ATOM 1888 O O . ASN A 1 227 ? 3.228 -12.811 14.111 1.00 92.44 227 ASN A O 1
ATOM 1892 N N . GLU A 1 228 ? 1.352 -12.545 15.317 1.00 91.75 228 GLU A N 1
ATOM 1893 C CA . GLU A 1 228 ? 1.223 -11.114 15.071 1.00 91.75 228 GLU A CA 1
ATOM 1894 C C . GLU A 1 228 ? 1.277 -10.352 16.394 1.00 91.75 228 GLU A C 1
ATOM 1896 O O . GLU A 1 228 ? 0.890 -10.878 17.444 1.00 91.75 228 GLU A O 1
ATOM 1901 N N . PRO A 1 229 ? 1.742 -9.094 16.372 1.00 92.56 229 PRO A N 1
ATOM 1902 C CA . PRO A 1 229 ? 1.877 -8.345 17.595 1.00 92.56 229 PRO A CA 1
ATOM 1903 C C . PRO A 1 229 ? 0.536 -7.779 18.034 1.00 92.56 229 PRO A C 1
ATOM 1905 O O . PRO A 1 229 ? -0.231 -7.235 17.236 1.00 92.56 229 PRO A O 1
ATOM 1908 N N . ILE A 1 230 ? 0.327 -7.785 19.339 1.00 94.00 230 ILE A N 1
ATOM 1909 C CA . ILE A 1 230 ? -0.568 -6.861 20.019 1.00 94.00 230 ILE A CA 1
ATOM 1910 C C . ILE A 1 230 ? 0.266 -5.929 20.896 1.00 94.00 230 ILE A C 1
ATOM 1912 O O . ILE A 1 230 ? 1.403 -6.227 21.267 1.00 94.00 230 ILE A O 1
ATOM 1916 N N . TYR A 1 231 ? -0.292 -4.772 21.207 1.00 93.75 231 TYR A N 1
ATOM 1917 C CA . TYR A 1 231 ? 0.379 -3.728 21.963 1.00 93.75 231 TYR A CA 1
ATOM 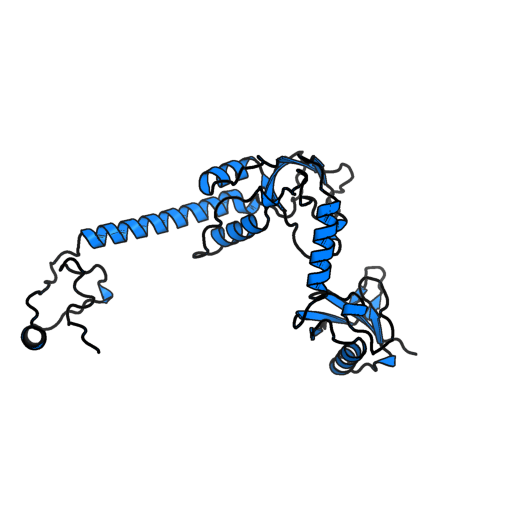1918 C C . TYR A 1 231 ? -0.317 -3.567 23.305 1.00 93.75 231 TYR A C 1
ATOM 1920 O O . TYR A 1 231 ? -1.523 -3.363 23.339 1.00 93.75 231 TYR A O 1
ATOM 1928 N N . ILE A 1 232 ? 0.420 -3.656 24.405 1.00 94.25 232 ILE A N 1
ATOM 1929 C CA . ILE A 1 232 ? -0.122 -3.543 25.761 1.00 94.25 232 ILE A CA 1
ATOM 1930 C C . ILE A 1 232 ? 0.368 -2.229 26.361 1.00 94.25 232 ILE A C 1
ATOM 1932 O O . ILE A 1 232 ? 1.567 -1.938 26.340 1.00 94.25 232 ILE A O 1
ATOM 1936 N N . SER A 1 233 ? -0.548 -1.410 26.871 1.00 91.88 233 SER A N 1
ATOM 1937 C CA . SER A 1 233 ? -0.229 -0.105 27.459 1.00 91.88 233 SER A CA 1
ATOM 1938 C C . SER A 1 233 ? -0.910 0.079 28.807 1.00 91.88 233 SER A C 1
ATOM 1940 O O . SER A 1 233 ? -2.095 -0.211 28.957 1.00 91.88 233 SER A O 1
ATOM 1942 N N . ARG A 1 234 ? -0.171 0.621 29.778 1.00 90.19 234 ARG A N 1
ATOM 1943 C CA . ARG A 1 234 ? -0.734 1.029 31.067 1.00 90.19 234 ARG A CA 1
ATOM 1944 C C . ARG A 1 234 ? -1.359 2.415 30.945 1.00 90.19 234 ARG A C 1
ATOM 1946 O O . ARG A 1 234 ? -0.696 3.350 30.493 1.00 90.19 234 ARG A O 1
ATOM 1953 N N . VAL A 1 235 ? -2.594 2.566 31.406 1.00 87.06 235 VAL A N 1
ATOM 1954 C CA . VAL A 1 235 ? -3.237 3.877 31.570 1.00 87.06 235 VAL A CA 1
ATOM 1955 C C . VAL A 1 235 ? -2.981 4.349 33.000 1.00 87.06 235 VAL A C 1
ATOM 1957 O O . VAL A 1 235 ? -3.283 3.621 33.945 1.00 87.06 235 VAL A O 1
ATOM 1960 N N . LYS A 1 236 ? -2.382 5.534 33.163 1.00 77.44 236 LYS A N 1
ATOM 1961 C CA . LYS A 1 236 ? -2.059 6.109 34.479 1.00 77.44 236 LYS A CA 1
ATOM 1962 C C . LYS A 1 236 ? -3.196 6.973 35.012 1.00 77.44 236 LYS A C 1
ATOM 1964 O O . LYS A 1 236 ? -3.649 6.716 36.114 1.00 77.44 236 LYS A O 1
ATOM 1969 N N . ASP A 1 237 ? -3.681 7.921 34.208 1.00 68.19 237 ASP A N 1
ATOM 1970 C CA . ASP A 1 237 ? -4.722 8.872 34.615 1.00 68.19 237 ASP A CA 1
ATOM 1971 C C . ASP A 1 237 ? -5.687 9.190 33.465 1.00 68.19 237 ASP A C 1
ATOM 1973 O O . ASP A 1 237 ? -5.298 9.224 32.294 1.00 68.19 237 ASP A O 1
ATOM 1977 N N . TYR A 1 238 ? -6.942 9.493 33.806 1.00 64.81 238 TYR A N 1
ATOM 1978 C CA . TYR A 1 238 ? -7.908 10.118 32.899 1.00 64.81 238 TYR A CA 1
ATOM 1979 C C . TYR A 1 238 ? -7.975 11.618 33.209 1.00 64.81 238 TYR A C 1
ATOM 1981 O O . TYR A 1 238 ? -8.595 12.025 34.190 1.00 64.81 238 TYR A O 1
ATOM 1989 N N . LEU A 1 239 ? -7.333 12.455 32.392 1.00 56.78 239 LEU A N 1
ATOM 1990 C CA . LEU A 1 239 ? -7.424 13.912 32.523 1.00 56.78 239 LEU A CA 1
ATOM 1991 C C . LEU A 1 239 ? -8.546 14.456 31.627 1.00 56.78 239 LEU A C 1
ATOM 1993 O O . LEU A 1 239 ? -8.916 13.846 30.625 1.00 56.78 239 LEU A O 1
ATOM 1997 N N . ALA A 1 240 ? -9.051 15.655 31.934 1.00 50.38 240 ALA A N 1
ATOM 1998 C CA . ALA A 1 240 ? -10.075 16.336 31.126 1.00 50.38 240 ALA A CA 1
ATOM 1999 C C . ALA A 1 240 ? -9.645 16.594 29.660 1.00 50.38 240 ALA A C 1
ATOM 2001 O O . ALA A 1 240 ? -10.485 16.854 28.801 1.00 50.38 240 ALA A O 1
ATOM 2002 N N . SER A 1 241 ? -8.343 16.515 29.366 1.00 53.38 241 SER A N 1
ATOM 2003 C CA . SER A 1 241 ? -7.746 16.641 28.031 1.00 53.38 241 SER A CA 1
ATOM 2004 C C . SER A 1 241 ? -7.526 15.304 27.302 1.00 53.38 241 SER A C 1
ATOM 2006 O O . SER A 1 241 ? -7.076 15.319 26.155 1.00 53.38 241 SER A O 1
ATOM 2008 N N . GLY A 1 242 ? -7.838 14.161 27.928 1.00 58.53 242 GLY A N 1
ATOM 2009 C CA . GLY A 1 242 ? -7.650 12.815 27.377 1.00 58.53 242 GLY A CA 1
ATOM 2010 C C . GLY A 1 242 ? -6.917 11.851 28.322 1.00 58.53 242 GLY A C 1
ATOM 2011 O O . GLY A 1 242 ? -6.560 12.195 29.448 1.00 58.53 242 GLY A O 1
ATOM 2012 N N . MET A 1 243 ? -6.698 10.619 27.855 1.00 57.56 243 MET A N 1
ATOM 2013 C CA . MET A 1 243 ? -6.013 9.556 28.605 1.00 57.56 243 MET A CA 1
ATOM 2014 C C . MET A 1 243 ? -4.500 9.803 28.673 1.00 57.56 243 MET A C 1
ATOM 2016 O O . MET A 1 243 ? -3.857 10.024 27.644 1.00 57.56 243 MET A O 1
ATOM 2020 N N . TYR A 1 244 ? -3.925 9.736 29.877 1.00 63.91 244 TYR A N 1
ATOM 2021 C CA . TYR A 1 244 ? -2.482 9.781 30.095 1.00 63.91 244 TYR A CA 1
ATOM 2022 C C . TYR A 1 244 ? -1.933 8.356 30.215 1.00 63.91 244 TYR A C 1
ATOM 2024 O O . TYR A 1 244 ? -2.214 7.625 31.170 1.00 63.91 244 TYR A O 1
ATOM 2032 N N . TYR A 1 245 ? -1.154 7.955 29.216 1.00 64.44 245 TYR A N 1
ATOM 2033 C CA . TYR A 1 245 ? -0.532 6.637 29.153 1.00 64.44 245 TYR A CA 1
ATOM 2034 C C . TYR A 1 245 ? 0.842 6.647 29.816 1.00 64.44 245 TYR A C 1
ATOM 2036 O O . TYR A 1 245 ? 1.557 7.653 29.799 1.00 64.44 245 TYR A O 1
ATOM 2044 N N . ASP A 1 246 ? 1.256 5.498 30.345 1.00 68.94 246 ASP A N 1
ATOM 2045 C CA . ASP A 1 246 ? 2.678 5.275 30.566 1.00 68.94 246 ASP A CA 1
ATOM 2046 C C . ASP A 1 246 ? 3.415 5.333 29.220 1.00 68.94 246 ASP A C 1
ATOM 2048 O O . ASP A 1 246 ? 2.927 4.830 28.210 1.00 68.94 246 ASP A O 1
ATOM 2052 N N . ALA A 1 247 ? 4.614 5.917 29.194 1.00 64.88 247 ALA A N 1
ATOM 2053 C CA . ALA A 1 247 ? 5.415 5.994 27.970 1.00 64.88 247 ALA A CA 1
ATOM 2054 C C . ALA A 1 247 ? 5.872 4.603 27.479 1.00 64.88 247 ALA A C 1
ATOM 2056 O O . ALA A 1 247 ? 6.375 4.464 26.366 1.00 64.88 247 ALA A O 1
ATOM 2057 N N . ARG A 1 248 ? 5.727 3.577 28.325 1.00 76.19 248 ARG A N 1
ATOM 2058 C CA . ARG A 1 248 ? 6.102 2.192 28.050 1.00 76.19 248 ARG A CA 1
ATOM 2059 C C . ARG A 1 248 ? 4.920 1.447 27.427 1.00 76.19 248 ARG A C 1
ATOM 2061 O O . ARG A 1 248 ? 3.933 1.167 28.101 1.00 76.19 248 ARG A O 1
ATOM 2068 N N . GLU A 1 249 ? 5.058 1.098 26.153 1.00 88.50 249 GLU A N 1
ATOM 2069 C CA . GLU A 1 249 ? 4.184 0.164 25.437 1.00 88.50 249 GLU A CA 1
ATOM 2070 C C . GLU A 1 249 ? 4.956 -1.139 25.204 1.00 88.50 249 GLU A C 1
ATOM 2072 O O . GLU A 1 249 ? 6.108 -1.116 24.763 1.00 88.50 249 GLU A O 1
ATOM 2077 N N . VAL A 1 250 ? 4.333 -2.278 25.504 1.00 92.81 250 VAL A N 1
ATOM 2078 C CA . VAL A 1 250 ? 4.923 -3.598 25.260 1.00 92.81 250 VAL A CA 1
ATOM 2079 C C . VAL A 1 250 ? 4.327 -4.177 23.992 1.00 92.81 250 VAL A C 1
ATOM 2081 O O . VAL A 1 250 ? 3.114 -4.318 23.869 1.00 92.81 250 VAL A O 1
ATOM 2084 N N . LYS A 1 251 ? 5.197 -4.537 23.050 1.00 94.69 251 LYS A N 1
ATOM 2085 C CA . LYS A 1 251 ? 4.828 -5.298 21.859 1.00 94.69 251 LYS A CA 1
ATOM 2086 C C . LYS A 1 251 ? 4.897 -6.788 22.191 1.00 94.69 251 LYS A C 1
ATOM 2088 O O . LYS A 1 251 ? 5.993 -7.328 22.325 1.00 94.69 251 LYS A O 1
ATOM 2093 N N . TYR A 1 252 ? 3.746 -7.438 22.299 1.00 94.75 252 TYR A N 1
ATOM 2094 C CA . TYR A 1 252 ? 3.630 -8.858 22.612 1.00 94.75 252 TYR A CA 1
ATOM 2095 C C . TYR A 1 252 ? 3.254 -9.653 21.359 1.00 94.75 252 TYR A C 1
ATOM 2097 O O . TYR A 1 252 ? 2.229 -9.384 20.738 1.00 94.75 252 TYR A O 1
ATOM 2105 N N . GLN A 1 253 ? 4.107 -10.597 20.962 1.00 95.75 253 GLN A N 1
ATOM 2106 C CA . GLN A 1 253 ? 3.860 -11.487 19.824 1.00 95.75 253 GLN A CA 1
ATOM 2107 C C . GLN A 1 253 ? 3.078 -12.704 20.303 1.00 95.75 253 GLN A C 1
ATOM 2109 O O . GLN A 1 253 ? 3.543 -13.407 21.200 1.00 95.75 253 GLN A O 1
ATOM 2114 N N . CYS A 1 254 ? 1.907 -12.942 19.723 1.00 93.62 254 CYS A N 1
ATOM 2115 C CA . CYS A 1 254 ? 1.039 -14.036 20.140 1.00 93.62 254 CYS A CA 1
ATOM 2116 C C . CYS A 1 254 ? 0.159 -14.541 18.995 1.00 93.62 254 CYS A C 1
ATOM 2118 O O . CYS A 1 254 ? 0.100 -13.943 17.915 1.00 93.62 254 CYS A O 1
ATOM 2120 N N . SER A 1 255 ? -0.517 -15.658 19.254 1.00 96.19 255 SER A N 1
ATOM 2121 C CA . SER A 1 255 ? -1.589 -16.177 18.414 1.00 96.19 255 SER A CA 1
ATOM 2122 C C . SER A 1 255 ? -2.952 -15.761 18.963 1.00 96.19 255 SER A C 1
ATOM 2124 O O . SER A 1 255 ? -3.097 -15.349 20.114 1.00 96.19 255 SER A O 1
ATOM 2126 N N . ASN A 1 256 ? -3.982 -15.930 18.150 1.00 94.62 256 ASN A N 1
ATOM 2127 C CA . ASN A 1 256 ? -5.371 -15.711 18.523 1.00 94.62 256 ASN A CA 1
ATOM 2128 C C . ASN A 1 256 ? -5.910 -16.718 19.557 1.00 94.62 256 ASN A C 1
ATOM 2130 O O . ASN A 1 256 ? -6.958 -16.463 20.152 1.00 94.62 256 ASN A O 1
ATOM 2134 N N . TYR A 1 257 ? -5.203 -17.831 19.774 1.00 96.06 257 TYR A N 1
ATOM 2135 C CA . TYR A 1 257 ? -5.481 -18.813 20.827 1.00 96.06 257 TYR A CA 1
ATOM 2136 C C . TYR A 1 257 ? -4.853 -18.449 22.171 1.00 96.06 257 TYR A C 1
ATOM 2138 O O . TYR A 1 257 ? -5.146 -19.113 23.161 1.00 96.06 257 TYR A O 1
ATOM 2146 N N . CYS A 1 258 ? -4.014 -17.410 22.214 1.00 96.00 258 CYS A N 1
ATOM 2147 C CA . CYS A 1 258 ? -3.507 -16.884 23.470 1.00 96.00 258 CYS A CA 1
ATOM 2148 C C . CYS A 1 258 ? -4.683 -16.480 24.368 1.00 96.00 258 CYS A C 1
ATOM 2150 O O . CYS A 1 258 ? -5.721 -16.031 23.879 1.00 96.00 258 CYS A O 1
ATOM 2152 N N . THR A 1 259 ? -4.557 -16.677 25.668 1.00 96.94 259 THR A N 1
ATOM 2153 C CA . THR A 1 259 ? -5.634 -16.437 26.626 1.00 96.94 259 THR A CA 1
ATOM 2154 C C . THR A 1 259 ? -5.501 -15.083 27.312 1.00 96.94 259 THR A C 1
ATOM 2156 O O . THR A 1 259 ? -4.424 -14.482 27.380 1.00 96.94 259 THR A O 1
ATOM 2159 N N . ILE A 1 260 ? -6.604 -14.590 27.876 1.00 96.38 260 ILE A N 1
ATOM 2160 C CA . ILE A 1 260 ? -6.578 -13.419 28.757 1.00 96.38 260 ILE A CA 1
ATOM 2161 C C . ILE A 1 260 ? -5.658 -13.670 29.960 1.00 96.38 260 ILE A C 1
ATOM 2163 O O . ILE A 1 260 ? -4.946 -12.755 30.378 1.00 96.38 260 ILE A O 1
ATOM 2167 N N . GLY A 1 261 ? -5.613 -14.898 30.489 1.00 95.44 261 GLY A N 1
ATOM 2168 C CA . GLY A 1 261 ? -4.685 -15.279 31.553 1.00 95.44 261 GLY A CA 1
ATOM 2169 C C . GLY A 1 261 ? -3.223 -15.058 31.161 1.00 95.44 261 GLY A C 1
ATOM 2170 O O . GLY A 1 261 ? -2.474 -14.418 31.900 1.00 95.44 261 GLY A O 1
ATOM 2171 N N . GLU A 1 262 ? -2.829 -15.495 29.964 1.00 95.94 262 GLU A N 1
ATOM 2172 C CA . GLU A 1 262 ? -1.478 -15.273 29.434 1.00 95.94 262 GLU A CA 1
ATOM 2173 C C . GLU A 1 262 ? -1.156 -13.781 29.277 1.00 95.94 262 GLU A C 1
ATOM 2175 O O . GLU A 1 262 ? -0.078 -13.346 29.685 1.00 95.94 262 GLU A O 1
ATOM 2180 N N . LEU A 1 263 ? -2.097 -12.958 28.794 1.00 95.06 263 LEU A N 1
ATOM 2181 C CA . LEU A 1 263 ? -1.900 -11.501 28.747 1.00 95.06 263 LEU A CA 1
ATOM 2182 C C . LEU A 1 263 ? -1.656 -10.891 30.125 1.00 95.06 263 LEU A C 1
ATOM 2184 O O . LEU A 1 263 ? -0.798 -10.018 30.280 1.00 95.06 263 LEU A O 1
ATOM 2188 N N . ARG A 1 264 ? -2.387 -11.354 31.140 1.00 95.44 264 ARG A N 1
ATOM 2189 C CA . ARG A 1 264 ? -2.211 -10.876 32.514 1.00 95.44 264 ARG A CA 1
ATOM 2190 C C . ARG A 1 264 ? -0.852 -11.266 33.084 1.00 95.44 264 ARG A C 1
ATOM 2192 O O . ARG A 1 264 ? -0.256 -10.481 33.826 1.00 95.44 264 ARG A O 1
ATOM 2199 N N . LEU A 1 265 ? -0.335 -12.438 32.709 1.00 95.81 265 LEU A N 1
ATOM 2200 C CA . LEU A 1 265 ? 1.021 -12.868 33.056 1.00 95.81 265 LEU A CA 1
ATOM 2201 C C . LEU A 1 265 ? 2.087 -12.011 32.365 1.00 95.81 265 LEU A C 1
ATOM 2203 O O . LEU A 1 265 ? 3.075 -11.653 33.003 1.00 95.81 265 LEU A O 1
ATOM 2207 N N . VAL A 1 266 ? 1.871 -11.601 31.110 1.00 95.25 266 VAL A N 1
ATOM 2208 C CA . VAL A 1 266 ? 2.755 -10.636 30.432 1.00 95.25 266 VAL A CA 1
ATOM 2209 C C . VAL A 1 266 ? 2.767 -9.306 31.187 1.00 95.25 266 VAL A C 1
ATOM 2211 O O . VAL A 1 266 ? 3.834 -8.747 31.440 1.00 95.25 266 VAL A O 1
ATOM 2214 N N . ILE A 1 267 ? 1.602 -8.807 31.609 1.00 94.81 267 ILE A N 1
ATOM 2215 C CA . ILE A 1 267 ? 1.522 -7.564 32.388 1.00 94.81 267 ILE A CA 1
ATOM 2216 C C . ILE A 1 267 ? 2.238 -7.707 33.736 1.00 94.81 267 ILE A C 1
ATOM 2218 O O . ILE A 1 267 ? 3.007 -6.821 34.115 1.00 94.81 267 ILE A O 1
ATOM 2222 N N . LEU A 1 268 ? 2.046 -8.831 34.431 1.00 95.06 268 LEU A N 1
ATOM 2223 C CA . LEU A 1 268 ? 2.760 -9.147 35.669 1.00 95.06 268 LEU A CA 1
ATOM 2224 C C . LEU A 1 268 ? 4.277 -9.141 35.451 1.00 95.06 268 LEU A C 1
ATOM 2226 O O . LEU A 1 268 ? 5.004 -8.527 36.226 1.00 95.06 268 LEU A O 1
ATOM 2230 N N . GLN A 1 269 ? 4.760 -9.771 34.382 1.00 94.62 269 GLN A N 1
ATOM 2231 C CA . GLN A 1 269 ? 6.187 -9.850 34.080 1.00 94.62 269 GLN A CA 1
ATOM 2232 C C . GLN A 1 269 ? 6.805 -8.475 33.787 1.00 94.62 269 GLN A C 1
ATOM 2234 O O . GLN A 1 269 ? 7.924 -8.201 34.217 1.00 94.62 269 GLN A O 1
ATOM 2239 N N . TYR A 1 270 ? 6.098 -7.612 33.054 1.00 93.50 270 TYR A N 1
ATOM 2240 C CA . TYR A 1 270 ? 6.633 -6.319 32.615 1.00 93.50 270 TYR A CA 1
ATOM 2241 C C . TYR A 1 270 ? 6.434 -5.179 33.621 1.00 93.50 270 TYR A C 1
ATOM 2243 O O . TYR A 1 270 ? 7.277 -4.282 33.694 1.00 93.50 270 TYR A O 1
ATOM 2251 N N . TRP A 1 271 ? 5.337 -5.188 34.381 1.00 92.81 271 TRP A N 1
ATOM 2252 C CA . TRP A 1 271 ? 4.987 -4.110 35.314 1.00 92.81 271 TRP A CA 1
ATOM 2253 C C . TRP A 1 271 ? 4.925 -4.542 36.783 1.00 92.81 271 TRP A C 1
ATOM 2255 O O . TRP A 1 271 ? 4.800 -3.673 37.641 1.00 92.81 271 TRP A O 1
ATOM 2265 N N . GLY A 1 272 ? 5.019 -5.837 37.095 1.00 92.56 272 GLY A N 1
ATOM 2266 C CA . GLY A 1 272 ? 4.961 -6.343 38.473 1.00 92.56 272 GLY A CA 1
ATOM 2267 C C . GLY A 1 272 ? 3.565 -6.313 39.101 1.00 92.56 272 GLY A C 1
ATOM 2268 O O . GLY A 1 272 ? 3.445 -6.438 40.315 1.00 92.56 272 GLY A O 1
ATOM 2269 N N . ILE A 1 273 ? 2.511 -6.131 38.302 1.00 91.94 273 ILE A N 1
ATOM 2270 C CA . ILE A 1 273 ? 1.136 -5.977 38.796 1.00 91.94 273 ILE A CA 1
ATOM 2271 C C . ILE A 1 273 ? 0.444 -7.336 38.811 1.00 91.94 273 ILE A C 1
ATOM 2273 O O . ILE A 1 273 ? 0.403 -8.026 37.793 1.00 91.94 273 ILE A O 1
ATOM 2277 N N . SER A 1 274 ? -0.140 -7.699 39.952 1.00 93.06 274 SER A N 1
ATOM 2278 C CA . SER A 1 274 ? -0.880 -8.953 40.128 1.00 93.06 274 SER A CA 1
ATOM 2279 C C . SER A 1 274 ? -2.011 -9.103 39.099 1.00 93.06 274 SER A C 1
ATOM 2281 O O . SER A 1 274 ? -2.776 -8.153 38.934 1.00 93.06 274 SER A O 1
ATOM 2283 N N . PRO A 1 275 ? -2.196 -10.279 38.462 1.00 93.00 275 PRO A N 1
ATOM 2284 C CA . PRO A 1 275 ? -3.311 -10.545 37.550 1.00 93.00 275 PRO A CA 1
ATOM 2285 C C . PRO A 1 275 ? -4.687 -10.165 38.101 1.00 93.00 275 PRO A C 1
ATOM 2287 O O . PRO A 1 275 ? -5.535 -9.727 37.333 1.00 93.00 275 PRO A O 1
ATOM 2290 N N . TYR A 1 276 ? -4.904 -10.276 39.413 1.00 90.75 276 TYR A N 1
ATOM 2291 C CA . TYR A 1 276 ? -6.179 -9.948 40.065 1.00 90.75 276 TYR A CA 1
ATOM 2292 C C . TYR A 1 276 ? -6.439 -8.443 40.192 1.00 90.75 276 TYR A C 1
ATOM 2294 O O . TYR A 1 276 ? -7.588 -8.026 40.280 1.00 90.75 276 TYR A O 1
ATOM 2302 N N . SER A 1 277 ? -5.383 -7.631 40.165 1.00 92.12 277 SER A N 1
ATOM 2303 C CA . SER A 1 277 ? -5.455 -6.169 40.253 1.00 92.12 277 SER A CA 1
ATOM 2304 C C . SER A 1 277 ? -5.476 -5.506 38.876 1.00 92.12 277 SER A C 1
ATOM 2306 O O . SER A 1 277 ? -5.380 -4.290 38.776 1.00 92.12 277 SER A O 1
ATOM 2308 N N . GLN A 1 278 ? -5.558 -6.278 37.791 1.00 93.38 278 GLN A N 1
ATOM 2309 C CA . GLN A 1 278 ? -5.557 -5.745 36.430 1.00 93.38 278 GLN A CA 1
ATOM 2310 C C . GLN A 1 278 ? -6.992 -5.653 35.891 1.00 93.38 278 GLN A C 1
ATOM 2312 O O . GLN A 1 278 ? -7.732 -6.638 35.884 1.00 93.38 278 GLN A O 1
ATOM 2317 N N . GLN A 1 279 ? -7.376 -4.501 35.352 1.00 93.44 279 GLN A N 1
ATOM 2318 C CA . GLN A 1 279 ? -8.562 -4.366 34.507 1.00 93.44 279 GLN A CA 1
ATOM 2319 C C . GLN A 1 279 ? -8.117 -4.053 33.087 1.00 93.44 279 GLN A C 1
ATOM 2321 O O . GLN A 1 279 ? -7.494 -3.021 32.842 1.00 93.44 279 GLN A O 1
ATOM 2326 N N . LEU A 1 280 ? -8.411 -4.970 32.166 1.00 94.38 280 LEU A N 1
ATOM 2327 C CA . LEU A 1 280 ? -8.044 -4.842 30.762 1.00 94.38 280 LEU A CA 1
ATOM 2328 C C . LEU A 1 280 ? -9.194 -4.211 29.976 1.00 94.38 280 LEU A C 1
ATOM 2330 O O . LEU A 1 280 ? -10.358 -4.543 30.187 1.00 94.38 280 LEU A O 1
ATOM 2334 N N . HIS A 1 281 ? -8.848 -3.345 29.035 1.00 92.75 281 HIS A N 1
ATOM 2335 C CA . HIS A 1 281 ? -9.756 -2.608 28.171 1.00 92.75 281 HIS A CA 1
ATOM 2336 C C . HIS A 1 281 ? -9.377 -2.828 26.710 1.00 92.75 281 HIS A C 1
ATOM 2338 O O . HIS A 1 281 ? -8.204 -2.783 26.322 1.00 92.75 281 HIS A O 1
ATOM 2344 N N . TYR A 1 282 ? -10.394 -3.041 25.885 1.00 91.19 282 TYR A N 1
ATOM 2345 C CA . TYR A 1 282 ? -10.275 -3.190 24.448 1.00 91.19 282 TYR A CA 1
ATOM 2346 C C . TYR A 1 282 ? -11.422 -2.460 23.752 1.00 91.19 282 TYR A C 1
ATOM 2348 O O . TYR A 1 282 ? -12.582 -2.799 23.964 1.00 91.19 282 TYR A O 1
ATOM 2356 N N . ARG A 1 283 ? -11.100 -1.469 22.903 1.00 78.12 283 ARG A N 1
ATOM 2357 C CA . ARG A 1 283 ? -12.083 -0.695 22.111 1.00 78.12 283 ARG A CA 1
ATOM 2358 C C . ARG A 1 283 ? -13.275 -0.221 22.959 1.00 78.12 283 ARG A C 1
ATOM 2360 O O . ARG A 1 283 ? -14.422 -0.548 22.668 1.00 78.12 283 ARG A O 1
ATOM 2367 N N . ASP A 1 284 ? -12.970 0.501 24.035 1.00 79.81 284 ASP A N 1
ATOM 2368 C CA . ASP A 1 284 ? -13.937 1.080 24.981 1.00 79.81 284 ASP A CA 1
ATOM 2369 C C . ASP A 1 284 ? -14.728 0.064 25.827 1.00 79.81 284 ASP A C 1
ATOM 2371 O O . ASP A 1 284 ? -15.628 0.444 26.573 1.00 79.81 284 ASP A O 1
ATOM 2375 N N . SER A 1 285 ? -14.394 -1.226 25.739 1.00 87.38 285 SER A N 1
ATOM 2376 C CA . SER A 1 285 ? -15.036 -2.294 26.508 1.00 87.38 285 SER A CA 1
ATOM 2377 C C . SER A 1 285 ? -14.059 -2.930 27.491 1.00 87.38 285 SER A C 1
ATOM 2379 O O . SER A 1 285 ? -12.907 -3.203 27.150 1.00 87.38 285 SER A O 1
ATOM 2381 N N . ILE A 1 286 ? -14.531 -3.212 28.705 1.00 92.12 286 ILE A N 1
ATOM 2382 C CA . ILE A 1 286 ? -13.772 -3.986 29.692 1.00 92.12 286 ILE A CA 1
ATOM 2383 C C . ILE A 1 286 ? -13.753 -5.446 29.236 1.00 92.12 286 ILE A C 1
ATOM 2385 O O . ILE A 1 286 ? -14.804 -6.029 28.960 1.00 92.12 286 ILE A O 1
ATOM 2389 N N . LEU A 1 287 ? -12.564 -6.040 29.154 1.00 93.69 287 LEU A N 1
ATOM 2390 C CA . LEU A 1 287 ? -12.427 -7.460 28.847 1.00 93.69 287 LEU A CA 1
ATOM 2391 C C . LEU A 1 287 ? -12.859 -8.310 30.053 1.00 93.69 287 LEU A C 1
ATOM 2393 O O . LEU A 1 287 ? -12.621 -7.910 31.199 1.00 93.69 287 LEU A O 1
ATOM 2397 N N . PRO A 1 288 ? -13.451 -9.495 29.826 1.00 91.56 288 PRO A N 1
ATOM 2398 C CA . PRO A 1 288 ? -13.846 -10.383 30.911 1.00 91.56 288 PRO A CA 1
ATOM 2399 C C . PRO A 1 288 ? -12.662 -10.756 31.814 1.00 91.56 288 PRO A C 1
ATOM 2401 O O . PRO A 1 288 ? -11.518 -10.850 31.368 1.00 91.56 288 PRO A O 1
ATOM 2404 N N . ASN A 1 289 ? -12.942 -11.017 33.092 1.00 87.56 289 ASN A N 1
ATOM 2405 C CA . ASN A 1 289 ? -11.934 -11.499 34.043 1.00 87.56 289 ASN A CA 1
ATOM 2406 C C . ASN A 1 289 ? -11.754 -13.030 34.008 1.00 87.56 289 ASN A C 1
ATOM 2408 O O . ASN A 1 289 ? -11.250 -13.619 34.958 1.00 87.56 289 ASN A O 1
ATOM 2412 N N . ASP A 1 290 ? -12.205 -13.670 32.933 1.00 91.56 290 ASP A N 1
ATOM 2413 C CA . ASP A 1 290 ? -12.051 -15.101 32.710 1.00 91.56 290 ASP A CA 1
ATOM 2414 C C . ASP A 1 290 ? -10.702 -15.358 32.030 1.00 91.56 290 ASP A C 1
ATOM 2416 O O . ASP A 1 290 ? -10.447 -14.878 30.923 1.00 91.56 290 ASP A O 1
ATOM 2420 N N . GLY A 1 291 ? -9.824 -16.071 32.736 1.00 90.38 291 GLY A N 1
ATOM 2421 C CA . GLY A 1 291 ? -8.470 -16.367 32.287 1.00 90.38 291 GLY A CA 1
ATOM 2422 C C . GLY A 1 291 ? -8.405 -17.356 31.128 1.00 90.38 291 GLY A C 1
ATOM 2423 O O . GLY A 1 291 ? -7.397 -17.337 30.429 1.00 90.38 291 GLY A O 1
ATOM 2424 N N . ASP A 1 292 ? -9.455 -18.148 30.895 1.00 94.62 292 ASP A N 1
ATOM 2425 C CA . ASP A 1 292 ? -9.476 -19.211 29.882 1.00 94.62 292 ASP A CA 1
ATOM 2426 C C . ASP A 1 292 ? -9.964 -18.711 28.515 1.00 94.62 292 ASP A C 1
ATOM 2428 O O . ASP A 1 292 ? -9.772 -19.374 27.491 1.00 94.62 292 ASP A O 1
ATOM 2432 N N . LEU A 1 293 ? -10.577 -17.523 28.470 1.00 96.44 293 LEU A N 1
ATOM 2433 C CA . LEU A 1 293 ? -11.011 -16.928 27.213 1.00 96.44 293 LEU A CA 1
ATOM 2434 C C . LEU A 1 293 ? -9.811 -16.581 26.337 1.00 96.44 293 LEU A C 1
ATOM 2436 O O . LEU A 1 293 ? -8.879 -15.885 26.742 1.00 96.44 293 LEU A O 1
ATOM 2440 N N . THR A 1 294 ? -9.874 -17.037 25.093 1.00 96.44 294 THR A N 1
ATOM 2441 C CA . THR A 1 294 ? -8.886 -16.719 24.065 1.00 96.44 294 THR A CA 1
ATOM 2442 C C . THR A 1 294 ? -9.072 -15.303 23.524 1.00 96.44 294 THR A C 1
ATOM 2444 O O . THR A 1 294 ? -10.182 -14.760 23.510 1.00 96.44 294 THR A O 1
ATOM 2447 N N . LEU A 1 295 ? -8.004 -14.717 22.978 1.00 94.81 295 LEU A N 1
ATOM 2448 C CA . LEU A 1 295 ? -8.052 -13.419 22.298 1.00 94.81 295 LEU A CA 1
ATOM 2449 C C . LEU A 1 295 ? -9.114 -13.409 21.196 1.00 94.81 295 LEU A C 1
ATOM 2451 O O . LEU A 1 295 ? -9.858 -12.436 21.065 1.00 94.81 295 LEU A O 1
ATOM 2455 N N . ARG A 1 296 ? -9.243 -14.521 20.460 1.00 93.81 296 ARG A N 1
ATOM 2456 C CA . ARG A 1 296 ? -10.285 -14.700 19.446 1.00 93.81 296 ARG A CA 1
ATOM 2457 C C . ARG A 1 296 ? -11.693 -14.611 20.034 1.00 93.81 296 ARG A C 1
ATOM 2459 O O . ARG A 1 296 ? -12.527 -13.908 19.471 1.00 93.81 296 ARG A O 1
ATOM 2466 N N . GLN A 1 297 ? -11.966 -15.305 21.141 1.00 93.44 297 GLN A N 1
ATOM 2467 C CA . GLN A 1 297 ? -13.279 -15.271 21.805 1.00 93.44 297 GLN A CA 1
ATOM 2468 C C . GLN A 1 297 ? -13.612 -13.877 22.346 1.00 93.44 297 GLN A C 1
ATOM 2470 O O . GLN A 1 297 ? -14.774 -13.481 22.344 1.00 93.44 297 GLN A O 1
ATOM 2475 N N . CYS A 1 298 ? -12.597 -13.108 22.741 1.00 92.50 298 CYS A N 1
ATOM 2476 C CA . CYS A 1 298 ? -12.743 -11.709 23.138 1.00 92.50 298 CYS A CA 1
ATOM 2477 C C . CYS A 1 298 ? -12.817 -10.723 21.954 1.00 92.50 298 CYS A C 1
ATOM 2479 O O . CYS A 1 298 ? -12.883 -9.515 22.177 1.00 92.50 298 CYS A O 1
ATOM 2481 N N . GLY A 1 299 ? -12.784 -11.198 20.702 1.00 91.25 299 GLY A N 1
ATOM 2482 C CA . GLY A 1 299 ? -12.829 -10.349 19.507 1.00 91.25 299 GLY A CA 1
ATOM 2483 C C . GLY A 1 299 ? -11.579 -9.484 19.303 1.00 91.25 299 GLY A C 1
ATOM 2484 O O . GLY A 1 299 ? -11.621 -8.487 18.578 1.00 91.25 299 GLY A O 1
ATOM 2485 N N . ILE A 1 300 ? -10.468 -9.830 19.956 1.00 91.62 300 ILE A N 1
ATOM 2486 C CA . ILE A 1 300 ? -9.202 -9.108 19.851 1.00 91.62 300 ILE A CA 1
ATOM 2487 C C . ILE A 1 300 ? -8.537 -9.499 18.534 1.00 91.62 300 ILE A C 1
ATOM 2489 O O . ILE A 1 300 ? -8.328 -10.675 18.249 1.00 91.62 300 ILE A O 1
ATOM 2493 N N . ILE A 1 301 ? -8.182 -8.494 17.736 1.00 90.69 301 ILE A N 1
ATOM 2494 C CA . ILE A 1 301 ? -7.496 -8.675 16.454 1.00 90.69 301 ILE A CA 1
ATOM 2495 C C . ILE A 1 301 ? -6.004 -8.329 16.524 1.00 90.69 301 ILE A C 1
ATOM 2497 O O . ILE A 1 301 ? -5.572 -7.551 17.377 1.00 90.69 301 ILE A O 1
ATOM 2501 N N . ALA A 1 302 ? -5.229 -8.823 15.560 1.00 88.75 302 ALA A N 1
ATOM 2502 C CA . ALA A 1 302 ? -3.822 -8.465 15.386 1.00 88.75 302 ALA A CA 1
ATOM 2503 C C . ALA A 1 302 ? -3.578 -6.948 15.244 1.00 88.75 302 ALA A C 1
ATOM 2505 O O . ALA A 1 302 ? -4.422 -6.194 14.748 1.00 88.75 302 ALA A O 1
ATOM 2506 N N . ASN A 1 303 ? -2.367 -6.506 15.603 1.00 87.62 303 ASN A N 1
ATOM 2507 C CA . ASN A 1 303 ? -1.880 -5.126 15.479 1.00 87.62 303 ASN A CA 1
ATOM 2508 C C . ASN A 1 303 ? -2.756 -4.088 16.210 1.00 87.62 303 ASN A C 1
ATOM 2510 O O . ASN A 1 303 ? -2.854 -2.918 15.815 1.00 87.62 303 ASN A O 1
ATOM 2514 N N . THR A 1 304 ? -3.409 -4.513 17.291 1.00 89.00 304 THR A N 1
ATOM 2515 C CA . THR A 1 304 ? -4.245 -3.654 18.127 1.00 89.00 304 THR A CA 1
ATOM 2516 C C . THR A 1 304 ? -3.577 -3.291 19.445 1.00 89.00 304 THR A C 1
ATOM 2518 O O . THR A 1 304 ? -2.631 -3.948 19.871 1.00 89.00 304 THR A O 1
ATOM 2521 N N . ARG A 1 305 ? -4.099 -2.250 20.101 1.00 90.56 305 ARG A N 1
ATOM 2522 C CA . ARG A 1 305 ? -3.734 -1.897 21.470 1.00 90.56 305 ARG A CA 1
ATOM 2523 C C . ARG A 1 305 ? -4.749 -2.480 22.453 1.00 90.56 305 ARG A C 1
ATOM 2525 O O . ARG A 1 305 ? -5.949 -2.392 22.196 1.00 90.56 305 ARG A O 1
ATOM 2532 N N . ILE A 1 306 ? -4.243 -3.052 23.536 1.00 93.38 306 ILE A N 1
ATOM 2533 C CA . ILE A 1 306 ? -4.954 -3.412 24.757 1.00 93.38 306 ILE A CA 1
ATOM 2534 C C . ILE A 1 306 ? -4.445 -2.477 25.842 1.00 93.38 306 ILE A C 1
ATOM 2536 O O . ILE A 1 306 ? -3.239 -2.261 25.997 1.00 93.38 306 ILE A O 1
ATOM 2540 N N . GLU A 1 307 ? -5.376 -1.900 26.574 1.00 92.38 307 GLU A N 1
ATOM 2541 C CA . GLU A 1 307 ? -5.083 -0.961 27.641 1.00 92.38 307 GLU A CA 1
ATOM 2542 C C . GLU A 1 307 ? -5.356 -1.645 28.972 1.00 92.38 307 GLU A C 1
ATOM 2544 O O . GLU A 1 307 ? -6.261 -2.468 29.068 1.00 92.38 307 GLU A O 1
ATOM 2549 N N . PHE A 1 308 ? -4.567 -1.355 29.999 1.00 92.69 308 PHE A N 1
ATOM 2550 C CA . PHE A 1 308 ? -4.850 -1.881 31.326 1.00 92.69 308 PHE A CA 1
ATOM 2551 C C . PHE A 1 308 ? -4.689 -0.832 32.414 1.00 92.69 308 PHE A C 1
ATOM 2553 O O . PHE A 1 308 ? -3.902 0.115 32.294 1.00 92.69 308 PHE A O 1
ATOM 2560 N N . GLN A 1 309 ? -5.436 -1.044 33.491 1.00 91.12 309 GLN A N 1
ATOM 2561 C CA . GLN A 1 309 ? -5.393 -0.250 34.707 1.00 91.12 309 GLN A CA 1
ATOM 2562 C C . GLN A 1 309 ? -5.181 -1.144 35.912 1.00 91.12 309 GLN A C 1
ATOM 2564 O O . GLN A 1 309 ? -5.658 -2.278 35.954 1.00 91.12 309 GLN A O 1
ATOM 2569 N N . GLU A 1 310 ? -4.435 -0.619 36.876 1.00 90.06 310 GLU A N 1
ATOM 2570 C CA . GLU A 1 310 ? -4.300 -1.238 38.183 1.00 90.06 310 GLU A CA 1
ATOM 2571 C C . GLU A 1 310 ? -5.484 -0.791 39.034 1.00 90.06 310 GLU A C 1
ATOM 2573 O O . GLU A 1 310 ? -5.635 0.397 39.319 1.00 90.06 310 GLU A O 1
ATOM 2578 N N . VAL A 1 311 ? -6.345 -1.735 39.385 1.00 87.12 311 VAL A N 1
ATOM 2579 C CA . VAL A 1 311 ? -7.473 -1.514 40.280 1.00 87.12 311 VAL A CA 1
ATOM 2580 C C . VAL A 1 311 ? -7.067 -2.041 41.644 1.00 87.12 311 VAL A C 1
ATOM 2582 O O . VAL A 1 311 ? -6.721 -3.216 41.789 1.00 87.12 311 VAL A O 1
ATOM 2585 N N . VAL A 1 312 ? -7.079 -1.160 42.639 1.00 76.38 312 VAL A N 1
ATOM 2586 C CA . VAL A 1 312 ? -6.924 -1.567 44.034 1.00 76.38 312 VAL A CA 1
ATOM 2587 C C . VAL A 1 312 ? -8.254 -2.190 44.446 1.00 76.38 312 VAL A C 1
ATOM 2589 O O . VAL A 1 312 ? -9.281 -1.510 44.412 1.00 76.38 312 VAL A O 1
ATOM 2592 N N . GLY A 1 313 ? -8.230 -3.496 44.705 1.00 55.91 313 GLY A N 1
ATOM 2593 C CA . GLY A 1 313 ? -9.374 -4.247 45.222 1.00 55.91 313 GLY A CA 1
ATOM 2594 C C . GLY A 1 313 ? -9.643 -3.951 46.686 1.00 55.91 313 GLY A C 1
ATOM 2595 O O . GLY A 1 313 ? -8.665 -3.636 47.405 1.00 55.91 313 GLY A O 1
#

Secondary structure (DSSP, 8-state):
-----TTBTTB-TTSSB-S-STT-----HHHHHHHHHHH-------TTPPB-HHHHHHHHHHHHHHHHHHHHHHHHHHHHGGG-BSS----SS-EEEEEEEHHHHHHHHHHHHSTTPPP--SB--GGGB-TTSSBSS-S-TT-GGGTT--S--SEEEEEHHHHHHHHHHH-B--TT---EEEEEE-TT--TT-SS--EEEE-SS-B-HHHHHHHHHHHHHHHHS-SSEEEEEEEEEEEETTEEEEEEEEEEEEE-TT-BHHHHHHHHHHHH---GGGEEEEETTEEPPS-TT-BTTTTT--TT-EEEEEE---

pLDDT: mean 83.95, std 11.58, range [31.05, 96.94]